Protein AF-A0A6I2SFX7-F1 (afdb_monomer)

Foldseek 3Di:
DDDDDDDDDDDDDDDDDDDDDDDDDDDDPVVVVVVVVVVVVVVVVVVVVVVVVVVVVVVVVVVVVVVVVVVVVCCVCFQVDCWWKFKAFLVQQTQFIHPNNCVLQPHDGVVRHRDHPLQQFDPVCSVVVVVQSVCQLVVQDWGKDWGWTAHPVRDTWIWIWIWHADPVSGIIMIITDTCVVVDDPPPPPPPPDDDPFDKDWDKDWDADPPPRHTPDIDTDIDTDDDDDPVVVVVVVVVVVVVCVVVVVDD

Radius of gyration: 44.5 Å; Cα contacts (8 Å, |Δi|>4): 283; chains: 1; bounding box: 108×69×125 Å

Mean predicted aligned error: 18.51 Å

Structure (mmCIF, N/CA/C/O backbone):
data_AF-A0A6I2SFX7-F1
#
_entry.id   AF-A0A6I2SFX7-F1
#
loop_
_atom_site.group_PDB
_atom_site.id
_atom_site.type_symbol
_atom_site.label_atom_id
_atom_site.label_alt_id
_atom_site.label_comp_id
_atom_site.label_asym_id
_atom_site.label_entity_id
_atom_site.label_seq_id
_atom_site.pdbx_PDB_ins_code
_atom_site.Cartn_x
_atom_site.Cartn_y
_atom_site.Cartn_z
_atom_site.occupancy
_atom_site.B_iso_or_equiv
_atom_site.auth_seq_id
_atom_site.auth_comp_id
_atom_site.auth_asym_id
_atom_site.auth_atom_id
_atom_site.pdbx_PDB_model_num
ATOM 1 N N . MET A 1 1 ? 30.404 49.987 -35.998 1.00 38.69 1 MET A N 1
ATOM 2 C CA . MET A 1 1 ? 30.892 49.034 -34.980 1.00 38.69 1 MET A CA 1
ATOM 3 C C . MET A 1 1 ? 30.299 47.681 -35.352 1.00 38.69 1 MET A C 1
ATOM 5 O O . MET A 1 1 ? 29.108 47.487 -35.176 1.00 38.69 1 MET A O 1
ATOM 9 N N . GLU A 1 2 ? 30.922 47.036 -36.341 1.00 32.84 2 GLU A N 1
ATOM 10 C CA . GLU A 1 2 ? 31.822 45.866 -36.180 1.00 32.84 2 GLU A CA 1
ATOM 11 C C . GLU A 1 2 ? 31.015 44.594 -35.860 1.00 32.84 2 GLU A C 1
ATOM 13 O O . GLU A 1 2 ? 30.532 44.433 -34.751 1.00 32.84 2 GLU A O 1
ATOM 18 N N . THR A 1 3 ? 30.561 43.800 -36.839 1.00 33.81 3 THR A N 1
ATOM 19 C CA . THR A 1 3 ? 31.255 42.811 -37.705 1.00 33.81 3 THR A CA 1
ATOM 20 C C . THR A 1 3 ? 32.006 41.702 -36.969 1.00 33.81 3 THR A C 1
ATOM 22 O O . THR A 1 3 ? 33.030 41.950 -36.347 1.00 33.81 3 THR A O 1
ATOM 25 N N . GLY A 1 4 ? 31.570 40.457 -37.189 1.00 31.75 4 GLY A N 1
ATOM 26 C CA . GLY A 1 4 ? 32.280 39.243 -36.781 1.00 31.75 4 GLY A CA 1
ATOM 27 C C . GLY A 1 4 ? 31.838 38.005 -37.569 1.00 31.75 4 GLY A C 1
ATOM 28 O O . GLY A 1 4 ? 31.366 37.037 -36.987 1.00 31.75 4 GLY A O 1
ATOM 29 N N . LYS A 1 5 ? 31.954 38.046 -38.906 1.00 37.41 5 LYS A N 1
ATOM 30 C CA . LYS A 1 5 ? 31.905 36.861 -39.787 1.00 37.41 5 LYS A CA 1
ATOM 31 C C . LYS A 1 5 ? 33.199 36.064 -39.592 1.00 37.41 5 LYS A C 1
ATOM 33 O O . LYS A 1 5 ? 34.276 36.596 -39.862 1.00 37.41 5 LYS A O 1
ATOM 38 N N . VAL A 1 6 ? 33.105 34.802 -39.175 1.00 34.72 6 VAL A N 1
ATOM 39 C CA . VAL A 1 6 ? 34.267 33.904 -39.112 1.00 34.72 6 VAL A CA 1
ATOM 40 C C . VAL A 1 6 ? 34.482 33.246 -40.475 1.00 34.72 6 VAL A C 1
ATOM 42 O O . VAL A 1 6 ? 33.563 32.714 -41.094 1.00 34.72 6 VAL A O 1
ATOM 45 N N . LYS A 1 7 ? 35.718 33.404 -40.947 1.00 36.50 7 LYS A N 1
ATOM 46 C CA . LYS A 1 7 ? 36.242 33.132 -42.283 1.00 36.50 7 LYS A CA 1
ATOM 47 C C . LYS A 1 7 ? 36.407 31.639 -42.568 1.00 36.50 7 LYS A C 1
ATOM 49 O O . LYS A 1 7 ? 36.914 30.887 -41.745 1.00 36.50 7 LYS A O 1
ATOM 54 N N . SER A 1 8 ? 36.097 31.287 -43.811 1.00 33.75 8 SER A N 1
ATOM 55 C CA . SER A 1 8 ? 36.662 30.169 -44.563 1.00 33.75 8 SER A CA 1
ATOM 56 C C . SER A 1 8 ? 38.194 30.159 -44.488 1.00 33.75 8 SER A C 1
ATOM 58 O O . SER A 1 8 ? 38.821 31.165 -44.829 1.00 33.75 8 SER A O 1
ATOM 60 N N . LEU A 1 9 ? 38.800 29.029 -44.119 1.00 32.53 9 LEU A N 1
ATOM 61 C CA . LEU A 1 9 ? 40.218 28.776 -44.376 1.00 32.53 9 LEU A CA 1
ATOM 62 C C . LEU A 1 9 ? 40.359 27.740 -45.491 1.00 32.53 9 LEU A C 1
ATOM 64 O O . LEU A 1 9 ? 40.298 26.534 -45.274 1.00 32.53 9 LEU A O 1
ATOM 68 N N . SER A 1 10 ? 40.568 28.263 -46.695 1.00 32.56 10 SER A N 1
ATOM 69 C CA . SER A 1 10 ? 41.285 27.598 -47.773 1.00 32.56 10 SER A CA 1
ATOM 70 C C . SER A 1 10 ? 42.768 27.549 -47.406 1.00 32.56 10 SER A C 1
ATOM 72 O O . SER A 1 10 ? 43.408 28.596 -47.291 1.00 32.56 10 SER A O 1
ATOM 74 N N . VAL A 1 11 ? 43.331 26.358 -47.245 1.00 34.75 11 VAL A N 1
ATOM 75 C CA . VAL A 1 11 ? 44.785 26.185 -47.187 1.00 34.75 11 VAL A CA 1
ATOM 76 C C . VAL A 1 11 ? 45.129 25.013 -48.077 1.00 34.75 11 VAL A C 1
ATOM 78 O O . VAL A 1 11 ? 45.109 23.890 -47.609 1.00 34.75 11 VAL A O 1
ATOM 81 N N . PHE A 1 12 ? 45.410 25.275 -49.348 1.00 31.12 12 PHE A N 1
ATOM 82 C CA . PHE A 1 12 ? 46.332 24.466 -50.140 1.00 31.12 12 PHE A CA 1
ATOM 83 C C . PHE A 1 12 ? 46.779 25.298 -51.336 1.00 31.12 12 PHE A C 1
ATOM 85 O O . PHE A 1 12 ? 46.112 25.333 -52.361 1.00 31.12 12 PHE A O 1
ATOM 92 N N . ASP A 1 13 ? 47.905 25.989 -51.172 1.00 33.44 13 ASP A N 1
ATOM 93 C CA . ASP A 1 13 ? 48.775 26.292 -52.301 1.00 33.44 13 ASP A CA 1
ATOM 94 C C . ASP A 1 13 ? 50.195 26.585 -51.807 1.00 33.44 13 ASP A C 1
ATOM 96 O O . ASP A 1 13 ? 50.445 27.609 -51.169 1.00 33.44 13 ASP A O 1
ATOM 100 N N . LYS A 1 14 ? 51.126 25.664 -52.080 1.00 36.56 14 LYS A N 1
ATOM 101 C CA . LYS A 1 14 ? 52.418 25.998 -52.697 1.00 36.56 14 LYS A CA 1
ATOM 102 C C . LYS A 1 14 ? 53.274 24.762 -52.974 1.00 36.56 14 LYS A C 1
ATOM 104 O O . LYS A 1 14 ? 53.707 24.066 -52.066 1.00 36.56 14 LYS A O 1
ATOM 109 N N . HIS A 1 15 ? 53.593 24.646 -54.261 1.00 35.38 15 HIS A N 1
ATOM 110 C CA . HIS A 1 15 ? 54.850 24.192 -54.855 1.00 35.38 15 HIS A CA 1
ATOM 111 C C . HIS A 1 15 ? 55.436 22.842 -54.438 1.00 35.38 15 HIS A C 1
ATOM 113 O O . HIS A 1 15 ? 56.114 22.740 -53.425 1.00 35.38 15 HIS A O 1
ATOM 119 N N . GLN A 1 16 ? 55.461 21.927 -55.409 1.00 36.91 16 GLN A N 1
ATOM 120 C CA . GLN A 1 16 ? 56.734 21.428 -55.935 1.00 36.91 16 GLN A CA 1
ATOM 121 C C . GLN A 1 16 ? 56.622 21.218 -57.451 1.00 36.91 16 GLN A C 1
ATOM 123 O O . GLN A 1 16 ? 55.822 20.426 -57.935 1.00 36.91 16 GLN A O 1
ATOM 128 N N . SER A 1 17 ? 57.427 21.971 -58.199 1.00 36.78 17 SER A N 1
ATOM 129 C CA . SER A 1 17 ? 57.751 21.694 -59.597 1.00 36.78 17 SER A CA 1
ATOM 130 C C . SER A 1 17 ? 59.087 20.966 -59.606 1.00 36.78 17 SER A C 1
ATOM 132 O O . SER A 1 17 ? 60.039 21.513 -59.043 1.00 36.78 17 SER A O 1
ATOM 134 N N . ARG A 1 18 ? 59.168 19.781 -60.234 1.00 36.38 18 ARG A N 1
ATOM 135 C CA . ARG A 1 18 ? 60.306 19.409 -61.092 1.00 36.38 18 ARG A CA 1
ATOM 136 C C . ARG A 1 18 ? 60.186 18.028 -61.759 1.00 36.38 18 ARG A C 1
AT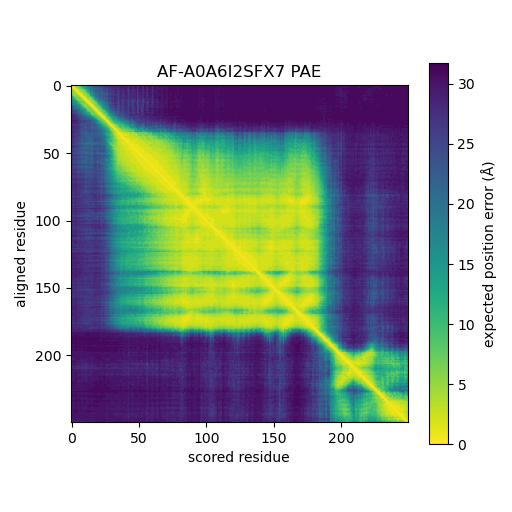OM 138 O O . ARG A 1 18 ? 60.000 17.023 -61.089 1.00 36.38 18 ARG A O 1
ATOM 145 N N . VAL A 1 19 ? 60.509 18.064 -63.057 1.00 31.77 19 VAL A N 1
ATOM 146 C CA . VAL A 1 19 ? 61.088 17.018 -63.921 1.00 31.77 19 VAL A CA 1
ATOM 147 C C . VAL A 1 19 ? 60.121 15.973 -64.493 1.00 31.77 19 VAL A C 1
ATOM 149 O O . VAL A 1 19 ? 59.826 14.949 -63.888 1.00 31.77 19 VAL A O 1
ATOM 152 N N . GLU A 1 20 ? 59.727 16.214 -65.746 1.00 41.88 20 GLU A N 1
ATOM 153 C CA . GLU A 1 20 ? 59.353 15.169 -66.700 1.00 41.88 20 GLU A CA 1
ATOM 154 C C . GLU A 1 20 ? 60.619 14.471 -67.228 1.00 41.88 20 GLU A C 1
ATOM 156 O O . GLU A 1 20 ? 61.538 15.127 -67.721 1.00 41.88 20 GLU A O 1
ATOM 161 N N . VAL A 1 21 ? 60.640 13.137 -67.168 1.00 38.62 21 VAL A N 1
ATOM 162 C CA . VAL A 1 21 ? 61.450 12.259 -68.031 1.00 38.62 21 VAL A CA 1
ATOM 163 C C . VAL A 1 21 ? 60.538 11.096 -68.461 1.00 38.62 21 VAL A C 1
ATOM 165 O O . VAL A 1 21 ? 59.790 10.587 -67.622 1.00 38.62 21 VAL A O 1
ATOM 168 N N . PRO A 1 22 ? 60.525 10.696 -69.748 1.00 52.62 22 PRO A N 1
ATOM 169 C CA . PRO A 1 22 ? 59.505 9.804 -70.291 1.00 52.62 22 PRO A CA 1
ATOM 170 C C . PRO A 1 22 ? 59.860 8.313 -70.143 1.00 52.62 22 PRO A C 1
ATOM 172 O O . PRO A 1 22 ? 61.000 7.956 -69.864 1.00 52.62 22 PRO A O 1
ATOM 175 N N . LEU A 1 23 ? 58.863 7.471 -70.461 1.00 39.06 23 LEU A N 1
ATOM 176 C CA . LEU A 1 23 ? 58.892 6.009 -70.660 1.00 39.06 23 LEU A CA 1
ATOM 177 C C . LEU A 1 23 ? 58.842 5.121 -69.397 1.00 39.06 23 LEU A C 1
ATOM 179 O O . LEU A 1 23 ? 59.856 4.797 -68.797 1.00 39.06 23 LEU A O 1
ATOM 183 N N . GLN A 1 24 ? 57.659 4.566 -69.104 1.00 38.28 24 GLN A N 1
ATOM 184 C CA . GLN A 1 24 ? 57.273 3.207 -69.533 1.00 38.28 24 GLN A CA 1
ATOM 185 C C . GLN A 1 24 ? 55.844 2.891 -69.053 1.00 38.28 24 GLN A C 1
ATOM 187 O O . GLN A 1 24 ? 55.558 2.738 -67.868 1.00 38.28 24 GLN A O 1
ATOM 192 N N . ALA A 1 25 ? 54.923 2.796 -70.010 1.00 49.22 25 ALA A N 1
ATOM 193 C CA . ALA A 1 25 ? 53.559 2.347 -69.792 1.00 49.22 25 ALA A CA 1
ATOM 194 C C . ALA A 1 25 ? 53.527 0.819 -69.624 1.00 49.22 25 ALA A C 1
ATOM 196 O O . ALA A 1 25 ? 53.826 0.124 -70.594 1.00 49.22 25 ALA A O 1
ATOM 197 N N . LYS A 1 26 ? 53.132 0.313 -68.438 1.00 46.47 26 LYS A N 1
ATOM 198 C CA . LYS A 1 26 ? 52.166 -0.812 -68.312 1.00 46.47 26 LYS A CA 1
ATOM 199 C C . LYS A 1 26 ? 51.749 -1.284 -66.905 1.00 46.47 26 LYS A C 1
ATOM 201 O O . LYS A 1 26 ? 50.885 -2.151 -66.854 1.00 46.47 26 LYS A O 1
ATOM 206 N N . THR A 1 27 ? 52.214 -0.718 -65.785 1.00 46.25 27 THR A N 1
ATOM 207 C CA . THR A 1 27 ? 51.884 -1.312 -64.455 1.00 46.25 27 THR A CA 1
ATOM 208 C C . THR A 1 27 ? 51.119 -0.405 -63.476 1.00 46.25 27 THR A C 1
ATOM 210 O O . THR A 1 27 ? 50.650 -0.874 -62.444 1.00 46.25 27 THR A O 1
ATOM 213 N N . THR A 1 28 ? 50.893 0.873 -63.789 1.00 45.16 28 THR A N 1
ATOM 214 C CA . THR A 1 28 ? 50.361 1.848 -62.807 1.00 45.16 28 THR A CA 1
ATOM 215 C C . THR A 1 28 ? 48.827 1.896 -62.708 1.00 45.16 28 THR A C 1
ATOM 217 O O . THR A 1 28 ? 48.289 2.353 -61.704 1.00 45.16 28 THR A O 1
ATOM 220 N N . HIS A 1 29 ? 48.093 1.397 -63.709 1.00 47.69 29 HIS A N 1
ATOM 221 C CA . HIS A 1 29 ? 46.627 1.537 -63.760 1.00 47.69 29 HIS A CA 1
ATOM 222 C C . HIS A 1 29 ? 45.853 0.538 -62.881 1.00 47.69 29 HIS A C 1
ATOM 224 O O . HIS A 1 29 ? 44.731 0.830 -62.484 1.00 47.69 29 HIS A O 1
ATOM 230 N N . VAL A 1 30 ? 46.447 -0.620 -62.568 1.00 48.38 30 VAL A N 1
ATOM 231 C CA . VAL A 1 30 ? 45.808 -1.690 -61.771 1.00 48.38 30 VAL A CA 1
ATOM 232 C C . VAL A 1 30 ? 45.979 -1.453 -60.265 1.00 48.38 30 VAL A C 1
ATOM 234 O O . VAL A 1 30 ? 45.130 -1.844 -59.470 1.00 48.38 30 VAL A O 1
ATOM 237 N N . HIS A 1 31 ? 47.063 -0.786 -59.855 1.00 48.91 31 HIS A N 1
ATOM 238 C CA . HIS A 1 31 ? 47.326 -0.496 -58.444 1.00 48.91 31 HIS A CA 1
ATOM 239 C C . HIS A 1 31 ? 46.483 0.684 -57.932 1.00 48.91 31 HIS A C 1
ATOM 241 O O . HIS A 1 31 ? 45.992 0.639 -56.810 1.00 48.91 31 HIS A O 1
ATOM 247 N N . SER A 1 32 ? 46.249 1.707 -58.765 1.00 57.91 32 SER A N 1
ATOM 248 C CA . SER A 1 32 ? 45.413 2.866 -58.417 1.00 57.91 32 SER A CA 1
ATOM 249 C C . SER A 1 32 ? 43.911 2.558 -58.422 1.00 57.91 32 SER A C 1
ATOM 251 O O . SER A 1 32 ? 43.170 3.134 -57.625 1.00 57.91 32 SER A O 1
ATOM 253 N N . SER A 1 33 ? 43.453 1.627 -59.269 1.00 59.66 33 SER A N 1
ATOM 254 C CA . SER A 1 33 ? 42.063 1.157 -59.262 1.00 59.66 33 SER A CA 1
ATOM 255 C C . SER A 1 33 ? 41.754 0.328 -58.014 1.00 59.66 33 SER A C 1
ATOM 257 O O . SER A 1 33 ? 40.735 0.570 -57.374 1.00 59.66 33 SER A O 1
ATOM 259 N N . ARG A 1 34 ? 42.671 -0.561 -57.599 1.00 62.53 34 ARG A N 1
ATOM 260 C CA . ARG A 1 34 ? 42.527 -1.376 -56.379 1.00 62.53 34 ARG A CA 1
ATOM 261 C C . ARG A 1 34 ? 42.451 -0.532 -55.107 1.00 62.53 34 ARG A C 1
ATOM 263 O O . ARG A 1 34 ? 41.549 -0.727 -54.304 1.00 62.53 34 ARG A O 1
ATOM 270 N N . THR A 1 35 ? 43.330 0.459 -54.955 1.00 71.75 35 THR A N 1
ATOM 271 C CA . THR A 1 35 ? 43.312 1.363 -53.789 1.00 71.75 35 THR A CA 1
ATOM 272 C C . THR A 1 35 ? 42.050 2.235 -53.750 1.00 71.75 35 THR A C 1
ATOM 274 O O . THR A 1 35 ? 41.541 2.552 -52.676 1.00 71.75 35 THR A O 1
ATOM 277 N N . ARG A 1 36 ? 41.493 2.597 -54.914 1.00 77.75 36 ARG A N 1
ATOM 278 C CA . ARG A 1 36 ? 40.221 3.329 -55.007 1.00 77.75 36 ARG A CA 1
ATOM 279 C C . ARG A 1 36 ? 39.019 2.452 -54.642 1.00 77.75 36 ARG A C 1
ATOM 281 O O . ARG A 1 36 ? 38.125 2.927 -53.949 1.00 77.75 36 ARG A O 1
ATOM 288 N N . GLU A 1 37 ? 39.002 1.195 -55.077 1.00 80.31 37 GLU A N 1
ATOM 289 C CA . GLU A 1 37 ? 37.974 0.212 -54.706 1.00 80.31 37 GLU A CA 1
ATOM 290 C C . GLU A 1 37 ? 37.998 -0.102 -53.202 1.00 80.31 37 GLU A C 1
ATOM 292 O O . GLU A 1 37 ? 36.947 -0.157 -52.567 1.00 80.31 37 GLU A O 1
ATOM 297 N N . GLU A 1 38 ? 39.187 -0.230 -52.608 1.00 79.75 38 GLU A N 1
ATOM 298 C CA . GLU A 1 38 ? 39.364 -0.416 -51.163 1.00 79.75 38 GLU A CA 1
ATOM 299 C C . GLU A 1 38 ? 38.876 0.799 -50.358 1.00 79.75 38 GLU A C 1
ATOM 301 O O . GLU A 1 38 ? 38.172 0.630 -49.361 1.00 79.75 38 GLU A O 1
ATOM 306 N N . GLY A 1 39 ? 39.172 2.021 -50.819 1.00 85.12 39 GLY A N 1
ATOM 307 C CA . GLY A 1 39 ? 38.669 3.254 -50.206 1.00 85.12 39 GLY A CA 1
ATOM 308 C C . GLY A 1 39 ? 37.144 3.376 -50.272 1.00 85.12 39 GLY A C 1
ATOM 309 O O . GLY A 1 39 ? 36.511 3.684 -49.265 1.00 85.12 39 GLY A O 1
ATOM 310 N N . LEU A 1 40 ? 36.537 3.066 -51.424 1.00 86.62 40 LEU A N 1
ATOM 311 C CA . LEU A 1 40 ? 35.077 3.042 -51.581 1.00 86.62 40 LEU A CA 1
ATOM 312 C C . LEU A 1 40 ? 34.420 1.991 -50.678 1.00 86.62 40 LEU A C 1
ATOM 3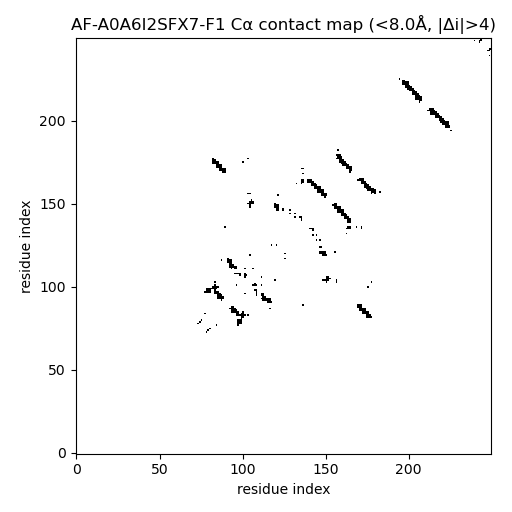14 O O . LEU A 1 40 ? 33.386 2.262 -50.072 1.00 86.62 40 LEU A O 1
ATOM 318 N N . ARG A 1 41 ? 35.037 0.811 -50.533 1.00 88.62 41 ARG A N 1
ATOM 319 C CA . ARG A 1 41 ? 34.535 -0.240 -49.639 1.00 88.62 41 ARG A CA 1
ATOM 320 C C . ARG A 1 41 ? 34.541 0.202 -48.178 1.00 88.62 41 ARG A C 1
ATOM 322 O O . ARG A 1 41 ? 33.578 -0.073 -47.471 1.00 88.62 41 ARG A O 1
ATOM 329 N N . LEU A 1 42 ? 35.596 0.887 -47.737 1.00 89.50 42 LEU A N 1
ATOM 330 C CA . LEU A 1 42 ? 35.703 1.391 -46.367 1.00 89.50 42 LEU A CA 1
ATOM 331 C C . LEU A 1 42 ? 34.672 2.492 -46.079 1.00 89.50 42 LEU A C 1
ATOM 333 O O . LEU A 1 42 ? 34.086 2.502 -45.000 1.00 89.50 42 LEU A O 1
ATOM 337 N N . VAL A 1 43 ? 34.416 3.378 -47.049 1.00 91.56 43 VAL A N 1
ATOM 338 C CA . VAL A 1 43 ? 33.352 4.392 -46.955 1.00 91.56 43 VAL A CA 1
ATOM 339 C C . VAL A 1 43 ? 31.986 3.722 -46.827 1.00 91.56 43 VAL A C 1
ATOM 341 O O . VAL A 1 43 ? 31.260 4.025 -45.887 1.00 91.56 43 VAL A O 1
ATOM 344 N N . HIS A 1 44 ? 31.672 2.749 -47.687 1.00 90.56 44 HIS A N 1
ATOM 345 C CA . HIS A 1 44 ? 30.406 2.017 -47.598 1.00 90.56 44 HIS A CA 1
ATOM 346 C C . HIS A 1 44 ? 30.267 1.237 -46.281 1.00 90.56 44 HIS A C 1
ATOM 348 O O . HIS A 1 44 ? 29.183 1.189 -45.705 1.00 90.56 44 HIS A O 1
ATOM 354 N N . GLU A 1 45 ? 31.344 0.626 -45.777 1.00 92.62 45 GLU A N 1
ATOM 355 C CA . GLU A 1 45 ? 31.327 -0.069 -44.484 1.00 92.62 45 GLU A CA 1
ATOM 356 C C . GLU A 1 45 ? 31.083 0.907 -43.326 1.00 92.62 45 GLU A C 1
ATOM 358 O O . GLU A 1 45 ? 30.319 0.607 -42.407 1.00 92.62 45 GLU A O 1
ATOM 363 N N . PHE A 1 46 ? 31.698 2.088 -43.374 1.00 94.81 46 PHE A N 1
ATOM 364 C CA . PHE A 1 46 ? 31.479 3.137 -42.387 1.00 94.81 46 PHE A CA 1
ATOM 365 C C . PHE A 1 46 ? 30.039 3.670 -42.425 1.00 94.81 46 PHE A C 1
ATOM 367 O O . PHE A 1 46 ? 29.400 3.757 -41.379 1.00 94.81 46 PHE A O 1
ATOM 374 N N . GLU A 1 47 ? 29.498 3.955 -43.612 1.00 95.12 47 GLU A N 1
ATOM 375 C CA . GLU A 1 47 ? 28.107 4.393 -43.799 1.00 95.12 47 GLU A CA 1
ATOM 376 C C . GLU A 1 47 ? 27.112 3.341 -43.296 1.00 95.12 47 GLU A C 1
ATOM 378 O O . GLU A 1 47 ? 26.170 3.668 -42.572 1.00 95.12 47 GLU A O 1
ATOM 383 N N . ALA A 1 48 ? 27.350 2.063 -43.605 1.00 93.56 48 ALA A N 1
ATOM 384 C CA . ALA A 1 48 ? 26.525 0.965 -43.113 1.00 93.56 48 ALA A CA 1
ATOM 385 C C . ALA A 1 48 ? 26.529 0.897 -41.577 1.00 93.56 48 ALA A C 1
ATOM 387 O O . ALA A 1 48 ? 25.466 0.779 -40.964 1.00 93.56 48 ALA A O 1
ATOM 388 N N . ARG A 1 49 ? 27.704 1.041 -40.945 1.00 94.25 49 ARG A N 1
ATOM 389 C CA . ARG A 1 49 ? 27.825 1.107 -39.479 1.00 94.25 49 ARG A CA 1
ATOM 390 C C . ARG A 1 49 ? 27.122 2.332 -38.898 1.00 94.25 49 ARG A C 1
ATOM 392 O O . ARG A 1 49 ? 26.514 2.230 -37.835 1.00 94.25 49 ARG A O 1
ATOM 399 N N . GLN A 1 50 ? 27.182 3.479 -39.571 1.00 95.31 50 GLN A N 1
ATOM 400 C CA . GLN A 1 50 ? 26.507 4.692 -39.117 1.00 95.31 50 GLN A CA 1
ATOM 401 C C . GLN A 1 50 ? 24.982 4.514 -39.121 1.00 95.31 50 GLN A C 1
ATOM 403 O O . GLN A 1 50 ? 24.335 4.774 -38.107 1.00 95.31 50 GLN A O 1
ATOM 408 N N . ILE A 1 51 ? 24.418 3.987 -40.211 1.00 96.25 51 ILE A N 1
ATOM 409 C CA . ILE A 1 51 ? 22.982 3.685 -40.315 1.00 96.25 51 ILE A CA 1
ATOM 410 C C . ILE A 1 51 ? 22.557 2.670 -39.246 1.00 96.25 51 ILE A C 1
ATOM 412 O O . ILE A 1 51 ? 21.490 2.800 -38.635 1.00 96.25 51 ILE A O 1
ATOM 416 N N . GLU A 1 52 ? 23.386 1.654 -38.995 1.00 97.06 52 GLU A N 1
ATOM 417 C CA . GLU A 1 52 ? 23.125 0.671 -37.947 1.00 97.06 52 GLU A CA 1
ATOM 418 C C . GLU A 1 52 ? 23.054 1.332 -36.563 1.00 97.06 52 GLU A C 1
ATOM 420 O O . GLU A 1 52 ? 22.088 1.106 -35.829 1.00 97.06 52 GLU A O 1
ATOM 425 N N . LEU A 1 53 ? 24.024 2.185 -36.221 1.00 98.00 53 LEU A N 1
ATOM 426 C CA . LEU A 1 53 ? 24.054 2.911 -34.949 1.00 98.00 53 LEU A CA 1
ATOM 427 C C . LEU A 1 53 ? 22.846 3.839 -34.789 1.00 98.00 53 LEU A C 1
ATOM 429 O O . LEU A 1 53 ? 22.199 3.823 -33.743 1.00 98.00 53 LEU A O 1
ATOM 433 N N . GLU A 1 54 ? 22.489 4.598 -35.824 1.00 97.56 54 GLU A N 1
ATOM 434 C CA . GLU A 1 54 ? 21.298 5.458 -35.820 1.00 97.56 54 GLU A CA 1
ATOM 435 C C . GLU A 1 54 ? 20.020 4.638 -35.586 1.00 97.56 54 GLU A C 1
ATOM 437 O O . GLU A 1 54 ? 19.153 5.012 -34.791 1.00 97.56 54 GLU A O 1
ATOM 442 N N . THR A 1 55 ? 19.936 3.457 -36.201 1.00 96.88 55 THR A N 1
ATOM 443 C CA . THR A 1 55 ? 18.824 2.523 -36.002 1.00 96.88 55 THR A CA 1
ATOM 444 C C . THR A 1 55 ? 18.792 1.967 -34.575 1.00 96.88 55 THR A C 1
ATOM 446 O O . THR A 1 55 ? 17.713 1.840 -33.988 1.00 96.88 55 THR A O 1
ATOM 449 N N . GLN A 1 56 ? 19.947 1.630 -33.991 1.00 97.75 56 GLN A N 1
ATOM 450 C CA . GLN A 1 56 ? 20.048 1.173 -32.600 1.00 97.75 56 GLN A CA 1
ATOM 451 C C . GLN A 1 56 ? 19.628 2.276 -31.619 1.00 97.75 56 GLN A C 1
ATOM 453 O O . GLN A 1 56 ? 18.824 2.013 -30.722 1.00 97.75 56 GLN A O 1
ATOM 458 N N . ILE A 1 57 ? 20.088 3.513 -31.828 1.00 98.12 57 ILE A N 1
ATOM 459 C CA . ILE A 1 57 ? 19.690 4.683 -31.035 1.00 98.12 57 ILE A CA 1
ATOM 460 C C . ILE A 1 57 ? 18.176 4.880 -31.112 1.00 98.12 57 ILE A C 1
ATOM 462 O O . ILE A 1 57 ? 17.517 4.973 -30.078 1.00 98.12 57 ILE A O 1
ATOM 466 N N . LEU A 1 58 ? 17.595 4.859 -32.315 1.00 97.69 58 LEU A N 1
ATOM 467 C CA . LEU A 1 58 ? 16.152 5.023 -32.489 1.00 97.69 58 LEU A CA 1
ATOM 468 C C . LEU A 1 58 ? 15.354 3.928 -31.762 1.00 97.69 58 LEU A C 1
ATOM 470 O O . LEU A 1 58 ? 14.329 4.218 -31.141 1.00 97.69 58 LEU A O 1
ATOM 474 N N . LYS A 1 59 ? 15.814 2.670 -31.811 1.00 97.69 59 LYS A N 1
ATOM 475 C CA . LYS A 1 59 ? 15.199 1.555 -31.070 1.00 97.69 59 LYS A CA 1
ATOM 476 C C . LYS A 1 59 ? 15.271 1.774 -29.558 1.00 97.69 59 LYS A C 1
ATOM 478 O O . LYS A 1 59 ? 14.266 1.572 -28.879 1.00 97.69 59 LYS A O 1
ATOM 483 N N . LEU A 1 60 ? 16.418 2.216 -29.040 1.00 98.19 60 LEU A N 1
ATOM 484 C CA . LEU A 1 60 ? 16.601 2.516 -27.617 1.00 98.19 60 LEU A CA 1
ATOM 485 C C . LEU A 1 60 ? 15.711 3.673 -27.159 1.00 98.19 60 LEU A C 1
ATOM 487 O O . LEU A 1 60 ? 15.062 3.556 -26.122 1.00 98.19 60 LEU A O 1
ATOM 491 N N . CYS A 1 61 ? 15.617 4.751 -27.940 1.00 97.62 61 CYS A N 1
ATOM 492 C CA . CYS A 1 61 ? 14.723 5.872 -27.652 1.00 97.62 61 CYS A CA 1
ATOM 493 C C . CYS A 1 61 ? 13.263 5.413 -27.571 1.00 97.62 61 CYS A C 1
ATOM 495 O O . CYS A 1 61 ? 12.594 5.685 -26.578 1.00 97.62 61 CYS A O 1
ATOM 497 N N . LYS A 1 62 ? 12.791 4.633 -28.552 1.00 97.00 62 LYS A N 1
ATOM 498 C CA . LYS A 1 62 ? 11.423 4.088 -28.544 1.00 97.00 62 LYS A CA 1
ATOM 499 C C . LYS A 1 62 ? 11.164 3.167 -27.350 1.00 97.00 62 LYS A C 1
ATOM 501 O O . LYS A 1 62 ? 10.103 3.245 -26.735 1.00 97.00 62 LYS A O 1
ATOM 506 N N . ALA A 1 63 ? 12.124 2.308 -27.005 1.00 96.06 63 ALA A N 1
ATOM 507 C CA . ALA A 1 63 ? 12.012 1.436 -25.838 1.00 96.06 63 ALA A CA 1
ATOM 508 C C . ALA A 1 63 ? 11.939 2.250 -24.536 1.00 96.06 63 ALA A C 1
ATOM 510 O O . ALA A 1 63 ? 11.065 2.004 -23.705 1.00 96.06 63 ALA A O 1
ATOM 511 N N . LYS A 1 64 ? 12.803 3.263 -24.392 1.00 97.06 64 LYS A N 1
ATOM 512 C CA . LYS A 1 64 ? 12.811 4.181 -23.249 1.00 97.06 64 LYS A CA 1
ATOM 513 C C . LYS A 1 64 ? 11.482 4.922 -23.115 1.00 97.06 64 LYS A C 1
ATOM 515 O O . LYS A 1 64 ? 10.907 4.918 -22.033 1.00 97.06 64 LYS A O 1
ATOM 520 N N . GLU A 1 65 ? 10.955 5.483 -24.200 1.00 97.25 65 GLU A N 1
ATOM 521 C CA . GLU A 1 65 ? 9.649 6.153 -24.195 1.00 97.25 65 GLU A CA 1
ATOM 522 C C . GLU A 1 65 ? 8.515 5.220 -23.747 1.00 97.25 65 GLU A C 1
ATOM 524 O O . GLU A 1 65 ? 7.627 5.636 -23.003 1.00 97.25 65 GLU A O 1
ATOM 529 N N . GLY A 1 66 ? 8.531 3.954 -24.176 1.00 94.94 66 GLY A N 1
ATOM 530 C CA . GLY A 1 66 ? 7.548 2.957 -23.746 1.00 94.94 66 GLY A CA 1
ATOM 531 C C . GLY A 1 66 ? 7.615 2.671 -22.242 1.00 94.94 66 GLY A C 1
ATOM 532 O O . GLY A 1 66 ? 6.582 2.634 -21.565 1.00 94.94 66 GLY A O 1
ATOM 533 N N . VAL A 1 67 ? 8.830 2.530 -21.706 1.00 96.62 67 VAL A N 1
ATOM 534 C CA . VAL A 1 67 ? 9.060 2.347 -20.266 1.00 96.62 67 VAL A CA 1
ATOM 535 C C . VAL A 1 67 ? 8.616 3.580 -19.485 1.00 96.62 67 VAL A C 1
ATOM 537 O O . VAL A 1 67 ? 7.888 3.444 -18.509 1.00 96.62 67 VAL A O 1
ATOM 540 N N . GLU A 1 68 ? 8.982 4.781 -19.929 1.00 96.25 68 GLU A N 1
ATOM 541 C CA . GLU A 1 68 ? 8.602 6.030 -19.263 1.00 96.25 68 GLU A CA 1
ATOM 542 C C . GLU A 1 68 ? 7.086 6.240 -19.245 1.00 96.25 68 GLU A C 1
ATOM 544 O O . GLU A 1 68 ? 6.540 6.633 -18.217 1.00 96.25 68 GLU A O 1
ATOM 549 N N . LYS A 1 69 ? 6.385 5.938 -20.345 1.00 95.50 69 LYS A N 1
ATOM 550 C CA . LYS A 1 69 ? 4.914 5.997 -20.398 1.00 95.50 69 LYS A CA 1
ATOM 551 C C . LYS A 1 69 ? 4.275 5.045 -19.392 1.00 95.50 69 LYS A C 1
ATOM 553 O O . LYS A 1 69 ? 3.365 5.439 -18.668 1.00 95.50 69 LYS A O 1
ATOM 558 N N . THR A 1 70 ? 4.776 3.813 -19.327 1.00 93.31 70 THR A N 1
ATOM 559 C CA . THR A 1 70 ? 4.271 2.800 -18.391 1.00 93.31 70 THR A CA 1
ATOM 560 C C . THR A 1 70 ? 4.562 3.191 -16.946 1.00 93.31 70 THR A C 1
ATOM 562 O O . THR A 1 70 ? 3.693 3.057 -16.090 1.00 93.31 70 THR A O 1
ATOM 565 N N . LEU A 1 71 ? 5.756 3.723 -16.676 1.00 94.06 71 LEU A N 1
ATOM 566 C CA . LEU A 1 71 ? 6.143 4.182 -15.348 1.00 94.06 71 LEU A CA 1
ATOM 567 C C . LEU A 1 71 ? 5.276 5.356 -14.889 1.00 94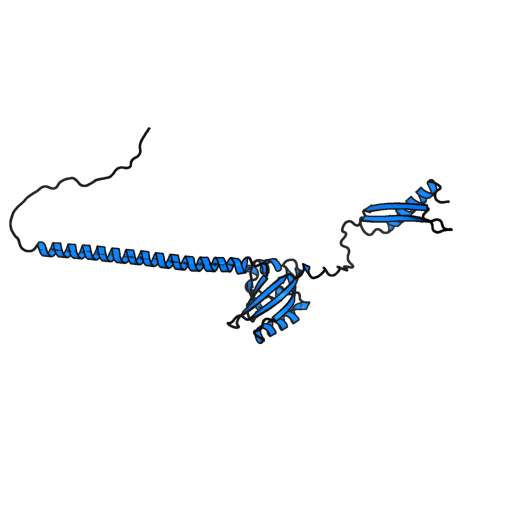.06 71 LEU A C 1
ATOM 569 O O . LEU A 1 71 ? 4.813 5.338 -13.759 1.00 94.06 71 LEU A O 1
ATOM 573 N N . ARG A 1 72 ? 5.002 6.333 -15.763 1.00 93.69 72 ARG A N 1
ATOM 574 C CA . ARG A 1 72 ? 4.095 7.450 -15.450 1.00 93.69 72 ARG A CA 1
ATOM 575 C C . ARG A 1 72 ? 2.706 6.951 -15.074 1.00 93.69 72 ARG A C 1
ATOM 577 O O . ARG A 1 72 ? 2.228 7.274 -13.997 1.00 93.69 72 ARG A O 1
ATOM 584 N N . LEU A 1 73 ? 2.113 6.095 -15.909 1.00 93.12 73 LEU A N 1
ATOM 585 C CA . LEU A 1 73 ? 0.801 5.516 -15.625 1.00 93.12 73 LEU A CA 1
ATOM 586 C C . LEU A 1 73 ? 0.797 4.720 -14.311 1.00 93.12 73 LEU A C 1
ATOM 588 O O . LEU A 1 73 ? -0.151 4.814 -13.538 1.00 93.12 73 LEU A O 1
ATOM 592 N N . TYR A 1 74 ? 1.853 3.947 -14.048 1.00 91.50 74 TYR A N 1
ATOM 593 C CA . TYR A 1 74 ? 1.995 3.223 -12.789 1.00 91.50 74 TYR A CA 1
ATOM 594 C C . TYR A 1 74 ? 2.043 4.180 -11.594 1.00 91.50 74 TYR A C 1
ATOM 596 O O . TYR A 1 74 ? 1.305 3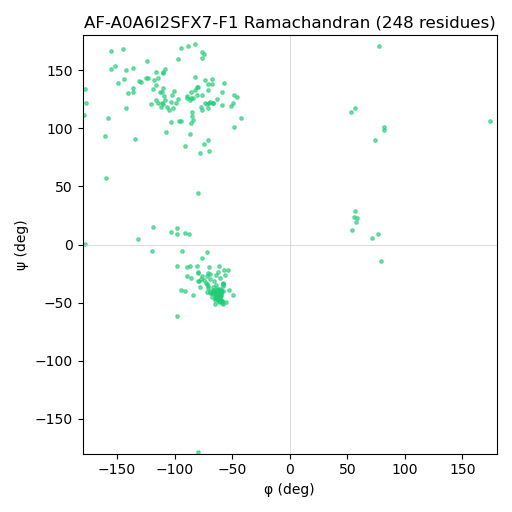.979 -10.636 1.00 91.50 74 TYR A O 1
ATOM 604 N N . THR A 1 75 ? 2.867 5.228 -11.649 1.00 89.94 75 THR A N 1
ATOM 605 C CA . THR A 1 75 ? 2.963 6.231 -10.581 1.00 89.94 75 THR A CA 1
ATOM 606 C C . THR A 1 75 ? 1.617 6.923 -10.353 1.00 89.94 75 THR A C 1
ATOM 608 O O . THR A 1 75 ? 1.180 7.038 -9.210 1.00 89.94 75 THR A O 1
ATOM 611 N N . ASP A 1 76 ? 0.921 7.307 -11.421 1.00 89.94 76 ASP A N 1
ATOM 612 C CA . ASP A 1 76 ? -0.390 7.959 -11.343 1.00 89.94 76 ASP A CA 1
ATOM 613 C C . ASP A 1 76 ? -1.446 7.060 -10.690 1.00 89.94 76 ASP A C 1
ATOM 615 O O . ASP A 1 76 ? -2.169 7.493 -9.794 1.00 89.94 76 ASP A O 1
ATOM 619 N N . LEU A 1 77 ? -1.509 5.786 -11.083 1.00 90.00 77 LEU A N 1
ATOM 620 C CA . LEU A 1 77 ? -2.511 4.853 -10.563 1.00 90.00 77 LEU A CA 1
ATOM 621 C C . LEU A 1 77 ? -2.174 4.291 -9.178 1.00 90.00 77 LEU A C 1
ATOM 623 O O . LEU A 1 77 ? -3.089 3.974 -8.418 1.00 90.00 77 LEU A O 1
ATOM 627 N N . PHE A 1 78 ? -0.891 4.120 -8.857 1.00 91.31 78 PHE A N 1
ATOM 628 C CA . PHE A 1 78 ? -0.441 3.491 -7.616 1.00 91.31 78 PHE A CA 1
ATOM 629 C C . PHE A 1 78 ? -0.072 4.528 -6.554 1.00 91.31 78 PHE A C 1
ATOM 631 O O . PHE A 1 78 ? -0.702 4.564 -5.496 1.00 91.31 78 PHE A O 1
ATOM 638 N N . ASP A 1 79 ? 0.919 5.385 -6.822 1.00 90.25 79 ASP A N 1
ATOM 639 C CA . ASP A 1 79 ? 1.473 6.319 -5.831 1.00 90.25 79 ASP A CA 1
ATOM 640 C C . ASP A 1 79 ? 0.527 7.470 -5.504 1.00 90.25 79 ASP A C 1
ATOM 642 O O . ASP A 1 79 ? 0.499 7.910 -4.356 1.00 90.25 79 ASP A O 1
ATOM 646 N N . PHE A 1 80 ? -0.253 7.935 -6.479 1.00 89.50 80 PHE A N 1
ATOM 647 C CA . PHE A 1 80 ? -1.233 9.009 -6.293 1.00 89.50 80 PHE A CA 1
ATOM 648 C C . PHE A 1 80 ? -2.663 8.498 -6.076 1.00 89.50 80 PHE A C 1
ATOM 650 O O . PHE A 1 80 ? -3.620 9.269 -6.131 1.00 89.50 80 PHE A O 1
ATOM 657 N N . SER A 1 81 ? -2.826 7.203 -5.792 1.00 90.75 81 SER A N 1
ATOM 658 C CA . SER A 1 81 ? -4.137 6.651 -5.459 1.00 90.75 81 SER A CA 1
ATOM 659 C C . SER A 1 81 ? -4.654 7.186 -4.118 1.00 90.75 81 SER A C 1
ATOM 661 O O . SER A 1 81 ? -3.891 7.190 -3.153 1.00 90.75 81 SER A O 1
ATOM 663 N N . PRO A 1 82 ? -5.944 7.546 -3.989 1.00 89.56 82 PRO A N 1
ATOM 664 C CA . PRO A 1 82 ? -6.526 7.985 -2.718 1.00 89.56 82 PRO A CA 1
ATOM 665 C C . PRO A 1 82 ? -6.718 6.849 -1.700 1.00 89.56 82 PRO A C 1
ATOM 667 O O . PRO A 1 82 ? -7.096 7.113 -0.564 1.00 89.56 82 PRO A O 1
ATOM 670 N N . VAL A 1 83 ? -6.469 5.592 -2.083 1.00 92.69 83 VAL A N 1
ATOM 671 C CA . VAL A 1 83 ? -6.520 4.432 -1.182 1.00 92.69 83 VAL A CA 1
ATOM 672 C C . VAL A 1 83 ? -5.119 3.900 -0.896 1.00 92.69 83 VAL A C 1
ATOM 674 O O . VAL A 1 83 ? -4.204 4.011 -1.719 1.00 92.69 83 VAL A O 1
ATOM 677 N N . GLY A 1 84 ? -4.934 3.310 0.283 1.00 95.00 84 GLY A N 1
ATOM 678 C CA . GLY A 1 84 ? -3.668 2.707 0.671 1.00 95.00 84 GLY A CA 1
ATOM 679 C C . GLY A 1 84 ? -3.474 1.351 0.001 1.00 95.00 84 GLY A C 1
ATOM 680 O O . GLY A 1 84 ? -4.224 0.420 0.260 1.00 95.00 84 GLY A O 1
ATOM 681 N N . TYR A 1 85 ? -2.443 1.201 -0.822 1.00 95.62 85 TYR A N 1
ATOM 682 C CA . TYR A 1 85 ? -2.066 -0.086 -1.400 1.00 95.62 85 TYR A CA 1
ATOM 683 C C . TYR A 1 85 ? -0.871 -0.668 -0.667 1.00 95.62 85 TYR A C 1
ATOM 685 O O . TYR A 1 85 ? 0.174 -0.028 -0.565 1.00 95.62 85 TYR A O 1
ATOM 693 N N . PHE A 1 86 ? -0.995 -1.922 -0.243 1.00 95.81 86 PHE A N 1
ATOM 694 C CA . PHE A 1 86 ? 0.115 -2.715 0.266 1.00 95.81 86 PHE A CA 1
ATOM 695 C C . PHE A 1 86 ? 0.244 -3.993 -0.548 1.00 95.81 86 PHE A C 1
ATOM 697 O O . PHE A 1 86 ? -0.727 -4.623 -0.949 1.00 95.81 86 PHE A O 1
ATOM 704 N N . THR A 1 87 ? 1.476 -4.417 -0.776 1.00 95.19 87 THR A N 1
ATOM 705 C CA . THR A 1 87 ? 1.765 -5.765 -1.246 1.00 95.19 87 THR A CA 1
ATOM 706 C C . THR A 1 87 ? 2.518 -6.487 -0.158 1.00 95.19 87 THR A C 1
ATOM 708 O O . THR A 1 87 ? 3.598 -6.041 0.223 1.00 95.19 87 THR A O 1
ATOM 711 N N . ILE A 1 88 ? 1.992 -7.611 0.311 1.00 95.94 88 ILE A N 1
ATOM 712 C CA . ILE A 1 88 ? 2.636 -8.428 1.335 1.00 95.94 88 ILE A CA 1
ATOM 713 C C . ILE A 1 88 ? 3.003 -9.806 0.788 1.00 95.94 88 ILE A C 1
ATOM 715 O O . ILE A 1 88 ? 2.348 -10.363 -0.090 1.00 95.94 88 ILE A O 1
ATOM 719 N N . THR A 1 89 ? 4.082 -10.366 1.310 1.00 94.31 89 THR A N 1
ATOM 720 C CA . THR A 1 89 ? 4.489 -11.752 1.067 1.00 94.31 89 THR A CA 1
ATOM 721 C C . THR A 1 89 ? 3.623 -12.718 1.873 1.00 94.31 89 THR A C 1
ATOM 723 O O . THR A 1 89 ? 2.976 -12.324 2.843 1.00 94.31 89 THR A O 1
ATOM 726 N N . ARG A 1 90 ? 3.681 -14.013 1.541 1.00 89.81 90 ARG A N 1
ATOM 727 C CA . ARG A 1 90 ? 3.009 -15.074 2.314 1.00 89.81 90 ARG A CA 1
ATOM 728 C C . ARG A 1 90 ? 3.398 -15.114 3.797 1.00 89.81 90 ARG A C 1
ATOM 730 O O . ARG A 1 90 ? 2.602 -15.524 4.630 1.00 89.81 90 ARG A O 1
ATOM 737 N N . ASN A 1 91 ? 4.594 -14.631 4.132 1.00 89.88 91 ASN A N 1
ATOM 738 C CA . ASN A 1 91 ? 5.080 -14.547 5.511 1.00 89.88 91 ASN A CA 1
ATOM 739 C C . ASN A 1 91 ? 4.659 -13.239 6.214 1.00 89.88 91 ASN A C 1
ATOM 741 O O . ASN A 1 91 ? 5.188 -12.920 7.276 1.00 89.88 91 ASN A O 1
ATOM 745 N N . GLY A 1 92 ? 3.773 -12.439 5.607 1.00 90.81 92 GLY A N 1
ATOM 746 C CA . GLY A 1 92 ? 3.266 -11.186 6.173 1.00 90.81 92 GLY A CA 1
ATOM 747 C C . GLY A 1 92 ? 4.235 -10.002 6.096 1.00 90.81 92 GLY A C 1
ATOM 748 O O . GLY A 1 92 ? 3.967 -8.960 6.689 1.00 90.81 92 GLY A O 1
ATOM 749 N N . LYS A 1 93 ? 5.363 -10.129 5.380 1.00 95.31 93 LYS A N 1
ATOM 750 C CA . LYS A 1 93 ? 6.287 -9.003 5.157 1.00 95.31 93 LYS A CA 1
ATOM 751 C C . LYS A 1 93 ? 5.799 -8.101 4.035 1.00 95.31 93 LYS A C 1
ATOM 753 O O . LYS A 1 93 ? 5.455 -8.614 2.971 1.00 95.31 93 LYS A O 1
ATOM 758 N N . ILE A 1 94 ? 5.850 -6.793 4.242 1.00 96.38 94 ILE A N 1
ATOM 759 C CA . ILE A 1 94 ? 5.535 -5.774 3.243 1.00 96.38 94 ILE A CA 1
ATOM 760 C C . ILE A 1 94 ? 6.625 -5.792 2.169 1.00 96.38 94 ILE A C 1
ATOM 762 O O . ILE A 1 94 ? 7.808 -5.659 2.460 1.00 96.38 94 ILE A O 1
ATOM 766 N N . ARG A 1 95 ? 6.227 -5.992 0.917 1.00 94.88 95 ARG A N 1
ATOM 767 C CA . ARG A 1 95 ? 7.083 -5.916 -0.271 1.00 94.88 95 ARG A CA 1
ATOM 768 C C . ARG A 1 95 ? 7.024 -4.534 -0.911 1.00 94.88 95 ARG A C 1
ATOM 770 O O . ARG A 1 95 ? 8.033 -4.060 -1.415 1.00 94.88 95 ARG A O 1
ATOM 777 N N . ASN A 1 96 ? 5.838 -3.932 -0.939 1.00 93.88 96 ASN A N 1
ATOM 778 C CA . ASN A 1 96 ? 5.628 -2.606 -1.503 1.00 93.88 96 ASN A CA 1
ATOM 779 C C . ASN A 1 96 ? 4.452 -1.911 -0.810 1.00 93.88 96 ASN A C 1
ATOM 781 O O . ASN A 1 96 ? 3.550 -2.586 -0.312 1.00 93.88 96 ASN A O 1
ATOM 785 N N . VAL A 1 97 ? 4.463 -0.584 -0.809 1.00 95.69 97 VAL A N 1
ATOM 786 C CA . VAL A 1 97 ? 3.406 0.272 -0.275 1.00 95.69 97 VAL A CA 1
ATOM 787 C C . VAL A 1 97 ? 3.368 1.571 -1.080 1.00 95.69 97 VAL A C 1
ATOM 789 O O . VAL A 1 97 ? 4.424 2.094 -1.434 1.00 95.69 97 VAL A O 1
ATOM 792 N N . ASN A 1 98 ? 2.176 2.077 -1.395 1.00 95.19 98 ASN A N 1
ATOM 793 C CA . ASN A 1 98 ? 2.039 3.373 -2.064 1.00 95.19 98 ASN A CA 1
ATOM 794 C C . ASN A 1 98 ? 2.119 4.546 -1.071 1.00 95.19 98 ASN A C 1
ATOM 796 O O . ASN A 1 98 ? 2.122 4.357 0.147 1.00 95.19 98 ASN A O 1
ATOM 800 N N . ARG A 1 99 ? 2.165 5.783 -1.578 1.00 93.38 99 ARG A N 1
ATOM 801 C CA . ARG A 1 99 ? 2.295 6.978 -0.723 1.00 93.38 99 ARG A CA 1
ATOM 802 C C . ARG A 1 99 ? 1.150 7.119 0.272 1.00 93.38 99 ARG A C 1
ATOM 804 O O . ARG A 1 99 ? 1.408 7.395 1.437 1.00 93.38 99 ARG A O 1
ATOM 811 N N . THR A 1 100 ? -0.082 6.881 -0.164 1.00 94.19 100 THR A N 1
ATOM 812 C CA . THR A 1 100 ? -1.261 6.985 0.703 1.00 94.19 100 THR A CA 1
ATOM 813 C C . THR A 1 100 ? -1.230 5.954 1.823 1.00 94.19 100 THR A C 1
ATOM 815 O O . THR A 1 100 ? -1.400 6.310 2.981 1.00 94.19 100 THR A O 1
ATOM 818 N N . GLY A 1 101 ? -0.913 4.692 1.521 1.00 94.56 101 GLY A N 1
ATOM 819 C CA . GLY A 1 101 ? -0.785 3.638 2.527 1.00 94.56 101 GLY A CA 1
ATOM 820 C C . GLY A 1 101 ? 0.335 3.911 3.529 1.00 94.56 101 GLY A C 1
ATOM 821 O O . GLY A 1 101 ? 0.170 3.676 4.722 1.00 94.56 101 GLY A O 1
ATOM 822 N N . ALA A 1 102 ? 1.455 4.459 3.060 1.00 94.12 102 ALA A N 1
ATOM 823 C CA . ALA A 1 102 ? 2.555 4.879 3.918 1.00 94.12 102 ALA A CA 1
ATOM 824 C C . ALA A 1 102 ? 2.151 6.066 4.819 1.00 94.12 102 ALA A C 1
ATOM 826 O O . ALA A 1 102 ? 2.444 6.064 6.016 1.00 94.12 102 ALA A O 1
ATOM 827 N N . GLY A 1 103 ? 1.401 7.025 4.265 1.00 92.12 103 GLY A N 1
ATOM 828 C CA . GLY A 1 103 ? 0.808 8.149 4.989 1.00 92.12 103 GLY A CA 1
ATOM 829 C C . GLY A 1 103 ? -0.177 7.720 6.078 1.00 92.12 103 GLY A C 1
ATOM 830 O O . GLY A 1 103 ? -0.096 8.248 7.182 1.00 92.12 103 GLY A O 1
ATOM 831 N N . LEU A 1 104 ? -1.020 6.710 5.820 1.00 90.44 104 LEU A N 1
ATOM 832 C CA . LEU A 1 104 ? -1.972 6.167 6.805 1.00 90.44 104 LEU A CA 1
ATOM 833 C C . LEU A 1 104 ? -1.288 5.650 8.075 1.00 90.44 104 LEU A C 1
ATOM 835 O O . LEU A 1 104 ? -1.850 5.749 9.157 1.00 90.44 104 LEU A O 1
ATOM 839 N N . VAL A 1 105 ? -0.071 5.118 7.959 1.00 90.62 105 VAL A N 1
ATOM 840 C CA . VAL A 1 105 ? 0.714 4.628 9.108 1.00 90.62 105 VAL A CA 1
ATOM 841 C C . VAL A 1 105 ? 1.823 5.601 9.526 1.00 90.62 105 VAL A C 1
ATOM 843 O O . VAL A 1 105 ? 2.711 5.257 10.309 1.00 90.62 105 VAL A O 1
ATOM 846 N N . GLY A 1 106 ? 1.805 6.820 8.978 1.00 90.56 106 GLY A N 1
ATOM 847 C CA . GLY A 1 106 ? 2.747 7.894 9.281 1.00 90.56 106 GLY A CA 1
ATOM 848 C C . GLY A 1 106 ? 4.219 7.530 9.058 1.00 90.56 106 GLY A C 1
ATOM 849 O O . GLY A 1 106 ? 5.094 8.054 9.745 1.00 90.56 106 GLY A O 1
ATOM 850 N N . SER A 1 107 ? 4.513 6.616 8.131 1.00 89.75 107 SER A N 1
ATOM 851 C CA . SER A 1 107 ? 5.868 6.119 7.864 1.00 89.75 107 SER A CA 1
ATOM 852 C C . SER A 1 107 ? 6.253 6.300 6.403 1.00 89.75 107 SER A C 1
ATOM 854 O O . SER A 1 107 ? 5.409 6.384 5.522 1.00 89.75 107 SER A O 1
ATOM 856 N N . GLU A 1 108 ? 7.551 6.332 6.116 1.00 89.44 108 GLU A N 1
ATOM 857 C CA . GLU A 1 108 ? 8.024 6.428 4.733 1.00 89.44 108 GLU A CA 1
ATOM 858 C C . GLU A 1 108 ? 8.042 5.040 4.059 1.00 89.44 108 GLU A C 1
ATOM 860 O O . GLU A 1 108 ? 8.414 4.055 4.709 1.00 89.44 108 GLU A O 1
ATOM 865 N N . PRO A 1 109 ? 7.722 4.927 2.751 1.00 88.31 109 PRO A N 1
ATOM 866 C CA . PRO A 1 109 ? 7.626 3.636 2.059 1.00 88.31 109 PRO A CA 1
ATOM 867 C C . PRO A 1 109 ? 8.864 2.740 2.202 1.00 88.31 109 PRO A C 1
ATOM 869 O O . PRO A 1 109 ? 8.752 1.528 2.398 1.00 88.31 109 PRO A O 1
ATOM 872 N N . TYR A 1 110 ? 10.061 3.333 2.162 1.00 88.56 110 TYR A N 1
ATOM 873 C CA . TYR A 1 110 ? 11.320 2.591 2.257 1.00 88.56 110 TYR A CA 1
ATOM 874 C C . TYR A 1 110 ? 11.570 1.993 3.653 1.00 88.56 110 TYR A C 1
ATOM 876 O O . TYR A 1 110 ? 12.249 0.975 3.751 1.00 88.56 110 TYR A O 1
ATOM 884 N N . LYS A 1 111 ? 11.000 2.576 4.720 1.00 89.50 111 LYS A N 1
ATOM 885 C CA . LYS A 1 111 ? 11.062 2.035 6.093 1.00 89.50 111 LYS A CA 1
ATOM 886 C C . LYS A 1 111 ? 10.096 0.869 6.293 1.00 89.50 111 LYS A C 1
ATOM 888 O O . LYS A 1 111 ? 10.351 -0.019 7.102 1.00 89.50 111 LYS A O 1
ATOM 893 N N . LEU A 1 112 ? 8.984 0.882 5.559 1.00 91.62 112 LEU A N 1
ATOM 894 C CA . LEU A 1 112 ? 7.959 -0.156 5.622 1.00 91.62 112 LEU A CA 1
ATOM 895 C C . LEU A 1 112 ? 8.356 -1.400 4.824 1.00 91.62 112 LEU A C 1
ATOM 897 O O . LEU A 1 112 ? 8.002 -2.514 5.215 1.00 91.62 112 LEU A O 1
ATOM 901 N N . SER A 1 113 ? 9.117 -1.242 3.741 1.00 92.12 113 SER A N 1
ATOM 902 C CA . SER A 1 113 ? 9.581 -2.371 2.934 1.00 92.12 113 SER A CA 1
ATOM 903 C C . SER A 1 113 ? 10.412 -3.367 3.756 1.00 92.12 113 SER A C 1
ATOM 905 O O . SER A 1 113 ? 11.303 -3.006 4.519 1.00 92.12 113 SER A O 1
ATOM 907 N N . GLY A 1 114 ? 10.085 -4.653 3.640 1.00 92.31 114 GLY A N 1
ATOM 908 C CA . GLY A 1 114 ? 10.693 -5.757 4.384 1.00 92.31 114 GLY A CA 1
ATOM 909 C C . GLY A 1 114 ? 10.187 -5.934 5.822 1.00 92.31 114 GLY A C 1
ATOM 910 O O . GLY A 1 114 ? 10.411 -6.999 6.411 1.00 92.31 114 GLY A O 1
ATOM 911 N N . SER A 1 115 ? 9.482 -4.948 6.382 1.00 93.44 115 SER A N 1
ATOM 912 C CA . SER A 1 115 ? 8.899 -5.027 7.724 1.00 93.44 115 SER A CA 1
ATOM 913 C C . SER A 1 115 ? 7.632 -5.895 7.748 1.00 93.44 115 SER A C 1
ATOM 915 O O . SER A 1 115 ? 7.038 -6.192 6.712 1.00 93.44 115 SER A O 1
ATOM 917 N N . SER A 1 116 ? 7.233 -6.369 8.930 1.00 94.19 116 SER A N 1
ATOM 918 C CA . SER A 1 116 ? 6.011 -7.170 9.082 1.00 94.19 116 SER A CA 1
ATOM 919 C C . SER A 1 116 ? 4.782 -6.267 9.133 1.00 94.19 116 SER A C 1
ATOM 921 O O . SER A 1 116 ? 4.722 -5.382 9.985 1.00 94.19 116 SER A O 1
ATOM 923 N N . PHE A 1 117 ? 3.778 -6.549 8.299 1.00 95.19 117 PHE A N 1
ATOM 924 C CA . PHE A 1 117 ? 2.493 -5.842 8.316 1.00 95.19 117 PHE A CA 1
ATOM 925 C C . PHE A 1 117 ? 1.809 -5.931 9.688 1.00 95.19 117 PHE A C 1
ATOM 927 O O . PHE A 1 117 ? 1.232 -4.960 10.160 1.00 95.19 117 PHE A O 1
ATOM 934 N N . MET A 1 118 ? 1.978 -7.056 10.395 1.00 93.94 118 MET A N 1
ATOM 935 C CA . MET A 1 118 ? 1.399 -7.275 11.728 1.00 93.94 118 MET A CA 1
ATOM 936 C C . MET A 1 118 ? 1.888 -6.289 12.798 1.00 93.94 118 MET A C 1
ATOM 938 O O . MET A 1 118 ? 1.251 -6.177 13.842 1.00 93.94 118 MET A O 1
ATOM 942 N N . ARG A 1 119 ? 3.014 -5.593 12.572 1.00 92.38 119 ARG A N 1
ATOM 943 C CA . ARG A 1 119 ? 3.499 -4.543 13.486 1.00 92.38 119 ARG A CA 1
ATOM 944 C C . ARG A 1 119 ? 2.639 -3.286 13.438 1.00 92.38 119 ARG A C 1
ATOM 946 O O . ARG A 1 119 ? 2.589 -2.575 14.427 1.00 92.38 119 ARG A O 1
ATOM 953 N N . LEU A 1 120 ? 1.991 -3.042 12.303 1.00 93.00 120 LEU A N 1
ATOM 954 C CA . LEU A 1 120 ? 1.101 -1.904 12.101 1.00 93.00 120 LEU A CA 1
ATOM 955 C C . LEU A 1 120 ? -0.282 -2.172 12.700 1.00 93.00 120 LEU A C 1
ATOM 957 O O . LEU A 1 120 ? -1.031 -1.239 12.920 1.00 93.00 120 LEU A O 1
ATOM 961 N N . VAL A 1 121 ? -0.635 -3.434 12.952 1.00 94.12 121 VAL A N 1
ATOM 962 C CA . VAL A 1 121 ? -1.947 -3.837 13.471 1.00 94.12 121 VAL A CA 1
ATOM 963 C C . VAL A 1 121 ? -1.954 -3.749 14.997 1.00 94.12 121 VAL A C 1
ATOM 965 O O . VAL A 1 121 ? -1.057 -4.303 15.648 1.00 94.12 121 VAL A O 1
ATOM 968 N N . LYS A 1 122 ? -2.991 -3.112 15.562 1.00 92.12 122 LYS A N 1
ATOM 969 C CA . LYS A 1 122 ? -3.236 -3.064 17.011 1.00 92.12 122 LYS A CA 1
ATOM 970 C C . LYS A 1 122 ? -3.355 -4.483 17.574 1.00 92.12 122 LYS A C 1
ATOM 972 O O . LYS A 1 122 ? -3.980 -5.349 16.964 1.00 92.12 122 LYS A O 1
ATOM 977 N N . ASP A 1 123 ? -2.767 -4.720 18.743 1.00 90.69 123 ASP A N 1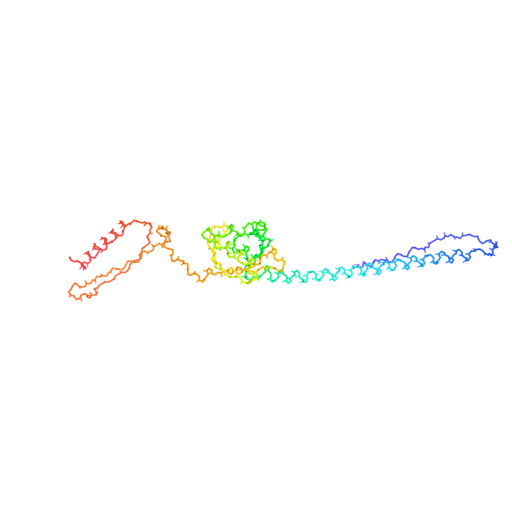
ATOM 978 C CA . ASP A 1 123 ? -2.596 -6.049 19.348 1.00 90.69 123 ASP A CA 1
ATOM 979 C C . ASP A 1 123 ? -3.880 -6.895 19.384 1.00 90.69 123 ASP A C 1
ATOM 981 O O . ASP A 1 123 ? -3.848 -8.064 18.998 1.00 90.69 123 ASP A O 1
ATOM 985 N N . GLU A 1 124 ? -5.009 -6.281 19.746 1.00 90.50 124 GLU A N 1
ATOM 986 C CA . GLU A 1 124 ? -6.342 -6.903 19.814 1.00 90.50 124 GLU A CA 1
ATOM 987 C C . GLU A 1 124 ? -6.800 -7.513 18.475 1.00 90.50 124 GLU A C 1
ATOM 989 O O . GLU A 1 124 ? -7.427 -8.570 18.458 1.00 90.50 124 GLU A O 1
ATOM 994 N N . TYR A 1 125 ? -6.421 -6.906 17.347 1.00 90.88 125 TYR A N 1
ATOM 995 C CA . TYR A 1 125 ? -6.850 -7.309 16.001 1.00 90.88 125 TYR A CA 1
ATOM 996 C C . TYR A 1 125 ? -5.868 -8.274 15.320 1.00 90.88 125 TYR A C 1
ATOM 998 O O . TYR A 1 125 ? -6.139 -8.794 14.235 1.00 90.88 125 TYR A O 1
ATOM 1006 N N . ARG A 1 126 ? -4.703 -8.559 15.924 1.00 92.94 126 ARG A N 1
ATOM 1007 C CA . ARG A 1 126 ? -3.653 -9.360 15.266 1.00 92.94 126 ARG A CA 1
ATOM 1008 C C . ARG A 1 126 ? -4.095 -10.787 14.943 1.00 92.94 126 ARG A C 1
ATOM 1010 O O . ARG A 1 126 ? -3.728 -11.314 13.892 1.00 92.94 126 ARG A O 1
ATOM 1017 N N . THR A 1 127 ? -4.846 -11.430 15.834 1.00 93.19 127 THR A N 1
ATOM 1018 C CA . THR A 1 127 ? -5.311 -12.814 15.636 1.00 93.19 127 THR A CA 1
ATOM 1019 C C . THR A 1 127 ? -6.324 -12.903 14.498 1.00 93.19 127 THR A C 1
ATOM 1021 O O . THR A 1 127 ? -6.242 -13.806 13.659 1.00 93.19 127 THR A O 1
ATOM 1024 N N . GLU A 1 128 ? -7.235 -11.935 14.434 1.00 92.75 128 GLU A N 1
ATOM 1025 C CA . GLU A 1 128 ? -8.239 -11.826 13.381 1.00 92.75 128 GLU A CA 1
ATOM 1026 C C . GLU A 1 128 ? -7.581 -11.559 12.025 1.00 92.75 128 GLU A C 1
ATOM 1028 O O . GLU A 1 128 ? -7.763 -12.346 11.097 1.00 92.75 128 GLU A O 1
ATOM 1033 N N . ILE A 1 129 ? -6.696 -10.559 11.939 1.00 94.06 129 ILE A N 1
ATOM 1034 C CA . ILE A 1 129 ? -5.961 -10.249 10.705 1.00 94.06 129 ILE A CA 1
ATOM 1035 C C . ILE A 1 129 ? -5.121 -11.434 10.230 1.00 94.06 129 ILE A C 1
ATOM 1037 O O . ILE A 1 129 ? -5.077 -11.729 9.037 1.00 94.06 129 ILE A O 1
ATOM 1041 N N . LYS A 1 130 ? -4.469 -12.167 11.136 1.00 93.06 130 LYS A N 1
ATOM 1042 C CA . LYS A 1 130 ? -3.707 -13.361 10.751 1.00 93.06 130 LYS A CA 1
ATOM 1043 C C . LYS A 1 130 ? -4.611 -14.432 10.131 1.00 93.06 130 LYS A C 1
ATOM 1045 O O . LYS A 1 130 ? -4.228 -15.054 9.140 1.00 93.06 130 LYS A O 1
ATOM 1050 N N . SER A 1 131 ? -5.795 -14.640 10.700 1.00 92.12 131 SER A N 1
ATOM 1051 C CA . SER A 1 131 ? -6.782 -15.598 10.191 1.00 92.12 131 SER A CA 1
ATOM 1052 C C . SER A 1 131 ? -7.338 -15.154 8.838 1.00 92.12 131 SER A C 1
ATOM 1054 O O . SER A 1 131 ? -7.345 -15.941 7.895 1.00 92.12 131 SER A O 1
ATOM 1056 N N . PHE A 1 132 ? -7.685 -13.873 8.711 1.00 93.62 132 PHE A N 1
ATOM 1057 C CA . PHE A 1 132 ? -8.100 -13.230 7.467 1.00 93.62 132 PHE A CA 1
ATOM 1058 C C . PHE A 1 132 ? -7.065 -13.395 6.346 1.00 93.62 132 PHE A C 1
ATOM 1060 O O . PHE A 1 132 ? -7.397 -13.850 5.253 1.00 93.62 132 PHE A O 1
ATOM 1067 N N . LEU A 1 133 ? -5.788 -13.105 6.617 1.00 91.94 133 LEU A N 1
ATOM 1068 C CA . LEU A 1 133 ? -4.726 -13.260 5.623 1.00 91.94 133 LEU A CA 1
ATOM 1069 C C . LEU A 1 133 ? -4.563 -14.722 5.198 1.00 91.94 133 LEU A C 1
ATOM 1071 O O . LEU A 1 133 ? -4.437 -15.001 4.006 1.00 91.94 133 LEU A O 1
ATOM 1075 N N . ASN A 1 134 ? -4.606 -15.665 6.144 1.00 91.31 134 ASN A N 1
ATOM 1076 C CA . ASN A 1 134 ? -4.554 -17.093 5.828 1.00 91.31 134 ASN A CA 1
ATOM 1077 C C . ASN A 1 134 ? -5.719 -17.520 4.922 1.00 91.31 134 ASN A C 1
ATOM 1079 O O . ASN A 1 134 ? -5.495 -18.265 3.965 1.00 91.31 134 ASN A O 1
ATOM 1083 N N . LEU A 1 135 ? -6.931 -17.026 5.193 1.00 90.88 135 LEU A N 1
ATOM 1084 C CA . LEU A 1 135 ? -8.108 -17.270 4.361 1.00 90.88 135 LEU A CA 1
ATOM 1085 C C . LEU A 1 135 ? -7.932 -16.686 2.958 1.00 90.88 135 LEU A C 1
ATOM 1087 O O . LEU A 1 135 ? -8.111 -17.420 1.992 1.00 90.88 135 LEU A O 1
ATOM 1091 N N . ALA A 1 136 ? -7.476 -15.437 2.828 1.00 91.31 136 ALA A N 1
ATOM 1092 C CA . ALA A 1 136 ? -7.231 -14.807 1.528 1.00 91.31 136 ALA A CA 1
ATOM 1093 C C . ALA A 1 136 ? -6.196 -15.576 0.683 1.00 91.31 136 ALA A C 1
ATOM 1095 O O . ALA A 1 136 ? -6.360 -15.744 -0.529 1.00 91.31 136 ALA A O 1
ATOM 1096 N N . PHE A 1 137 ? -5.141 -16.105 1.318 1.00 89.31 137 PHE A N 1
ATOM 1097 C CA . PHE A 1 137 ? -4.157 -16.952 0.638 1.00 89.31 137 PHE A CA 1
ATOM 1098 C C . PHE A 1 137 ? -4.716 -18.327 0.232 1.00 89.31 137 PHE A C 1
ATOM 1100 O O . PHE A 1 137 ? -4.253 -18.896 -0.759 1.00 89.31 137 PHE A O 1
ATOM 1107 N N . ALA A 1 138 ? -5.681 -18.873 0.977 1.00 89.00 138 ALA A N 1
ATOM 1108 C CA . ALA A 1 138 ? -6.284 -20.176 0.704 1.00 89.00 138 ALA A CA 1
ATOM 1109 C C . ALA A 1 138 ? -7.426 -20.107 -0.326 1.00 89.00 138 ALA A C 1
ATOM 1111 O O . ALA A 1 138 ? -7.485 -20.944 -1.227 1.00 89.00 138 ALA A O 1
ATOM 1112 N N . SER A 1 139 ? -8.317 -19.116 -0.219 1.00 85.50 139 SER A N 1
ATOM 1113 C CA . SER A 1 139 ? -9.535 -19.006 -1.030 1.00 85.50 139 SER A CA 1
ATOM 1114 C C . SER A 1 139 ? -9.264 -18.516 -2.453 1.00 85.50 139 SER A C 1
ATOM 1116 O O . SER A 1 139 ? -10.038 -18.813 -3.365 1.00 85.50 139 SER A O 1
ATOM 1118 N N . ARG A 1 140 ? -8.176 -17.753 -2.652 1.00 80.81 140 ARG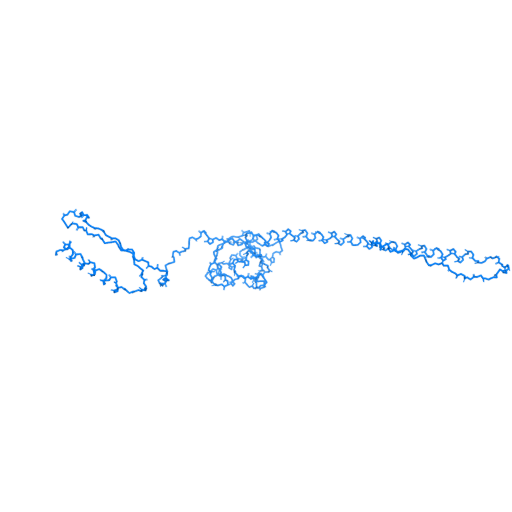 A N 1
ATOM 1119 C CA . ARG A 1 140 ? -7.874 -16.984 -3.876 1.00 80.81 140 ARG A CA 1
ATOM 1120 C C . ARG A 1 140 ? -8.997 -16.033 -4.312 1.00 80.81 140 ARG A C 1
ATOM 1122 O O . ARG A 1 140 ? -8.979 -15.528 -5.436 1.00 80.81 140 ARG A O 1
ATOM 1129 N N . ARG A 1 141 ? -9.981 -15.795 -3.446 1.00 86.56 141 ARG A N 1
ATOM 1130 C CA . ARG A 1 141 ? -11.057 -14.831 -3.658 1.00 86.56 141 ARG A CA 1
ATOM 1131 C C . ARG A 1 141 ? -10.678 -13.511 -3.004 1.00 86.56 141 ARG A C 1
ATOM 1133 O O . ARG A 1 141 ? -9.671 -13.409 -2.307 1.00 86.56 141 ARG A O 1
ATOM 1140 N N . LYS A 1 142 ? -11.463 -12.483 -3.312 1.00 91.06 142 LYS A N 1
ATOM 1141 C CA . LYS A 1 142 ? -11.374 -11.218 -2.597 1.00 91.06 142 LYS A CA 1
ATOM 1142 C C . LYS A 1 142 ? -11.988 -11.424 -1.218 1.00 91.06 142 LYS A C 1
ATOM 1144 O O . LYS A 1 142 ? -13.154 -11.798 -1.145 1.00 91.06 142 LYS A O 1
ATOM 1149 N N . GLU A 1 143 ? -11.210 -11.175 -0.180 1.00 92.62 143 GLU A N 1
ATOM 1150 C CA . GLU A 1 143 ? -11.675 -11.176 1.205 1.00 92.62 143 GLU A CA 1
ATOM 1151 C C . GLU A 1 143 ? -11.673 -9.738 1.725 1.00 92.62 143 GLU A C 1
ATOM 1153 O O . GLU A 1 143 ? -10.809 -8.947 1.341 1.00 92.62 143 GLU A O 1
ATOM 1158 N N . THR A 1 144 ? -12.597 -9.408 2.624 1.00 94.38 144 THR A N 1
ATOM 1159 C CA . THR A 1 144 ? -12.671 -8.085 3.259 1.00 94.38 144 THR A CA 1
ATOM 1160 C C . THR A 1 144 ? -12.763 -8.237 4.776 1.00 94.38 144 THR A C 1
ATOM 1162 O O . THR A 1 144 ? -13.461 -9.125 5.260 1.00 94.38 144 THR A O 1
ATOM 1165 N N . CYS A 1 145 ? -12.069 -7.382 5.525 1.00 92.69 145 CYS A N 1
ATOM 1166 C CA . CYS A 1 145 ? -12.194 -7.263 6.981 1.00 92.69 145 CYS A CA 1
ATOM 1167 C C . CYS A 1 145 ? -12.022 -5.804 7.422 1.00 92.69 145 CYS A C 1
ATOM 1169 O O . CYS A 1 145 ? -11.592 -4.961 6.635 1.00 92.69 145 CYS A O 1
ATOM 1171 N N . GLU A 1 146 ? -12.345 -5.510 8.676 1.00 93.25 146 GLU A N 1
ATOM 1172 C CA . GLU A 1 146 ? -12.077 -4.219 9.310 1.00 93.25 146 GLU A CA 1
ATOM 1173 C C . GLU A 1 146 ? -11.064 -4.417 10.436 1.00 93.25 146 GLU A C 1
ATOM 1175 O O . GLU A 1 146 ? -11.054 -5.451 11.103 1.00 93.25 146 GLU A O 1
ATOM 1180 N N . ALA A 1 147 ? -10.168 -3.451 10.622 1.00 93.00 147 ALA A N 1
ATOM 1181 C CA . ALA A 1 147 ? -9.178 -3.503 11.685 1.00 93.00 147 ALA A CA 1
ATOM 1182 C C . ALA A 1 147 ? -8.686 -2.115 12.080 1.00 93.00 147 ALA A C 1
ATOM 1184 O O . ALA A 1 147 ? -8.871 -1.127 11.367 1.00 93.00 147 ALA A O 1
ATOM 1185 N N . VAL A 1 148 ? -7.995 -2.071 13.217 1.00 93.06 148 VAL A N 1
ATOM 1186 C CA . VAL A 1 148 ? -7.306 -0.875 13.694 1.00 93.06 148 VAL A CA 1
ATOM 1187 C C . VAL A 1 148 ? -5.810 -1.013 13.447 1.00 93.06 148 VAL A C 1
ATOM 1189 O O . VAL A 1 148 ? -5.164 -1.953 13.929 1.00 93.06 148 VAL A O 1
ATOM 1192 N N . LEU A 1 149 ? -5.257 -0.058 12.705 1.00 93.38 149 LEU A N 1
ATOM 1193 C CA . LEU A 1 149 ? -3.821 0.131 12.566 1.00 93.38 149 LEU A CA 1
ATOM 1194 C C . LEU A 1 149 ? -3.323 1.209 13.527 1.00 93.38 149 LEU A C 1
ATOM 1196 O O . LEU A 1 149 ? -4.093 2.035 14.004 1.00 93.38 149 LEU A O 1
ATOM 1200 N N . LEU A 1 150 ? -2.028 1.185 13.804 1.00 89.38 150 LEU A N 1
ATOM 1201 C CA . LEU A 1 150 ? -1.316 2.186 14.580 1.00 89.38 150 LEU A CA 1
ATOM 1202 C C . LEU A 1 150 ? -0.356 2.920 13.648 1.00 89.38 150 LEU A C 1
ATOM 1204 O O . LEU A 1 150 ? 0.395 2.287 12.895 1.00 89.38 150 LEU A O 1
ATOM 1208 N N . ASP A 1 151 ? -0.385 4.246 13.693 1.00 87.69 151 ASP A N 1
ATOM 1209 C CA . ASP A 1 151 ? 0.636 5.058 13.041 1.00 87.69 151 ASP A CA 1
ATOM 1210 C C . ASP A 1 151 ? 1.923 5.143 13.886 1.00 87.69 151 ASP A C 1
ATOM 1212 O O . ASP A 1 151 ? 2.046 4.543 14.958 1.00 87.69 151 ASP A O 1
ATOM 1216 N N . LYS A 1 152 ? 2.923 5.885 13.397 1.00 82.62 152 LYS A N 1
ATOM 1217 C CA . LYS A 1 152 ? 4.194 6.118 14.112 1.00 82.62 152 LYS A CA 1
ATOM 1218 C C . LYS A 1 152 ? 4.035 6.754 15.505 1.00 82.62 152 LYS A C 1
ATOM 1220 O O . LYS A 1 152 ? 4.959 6.654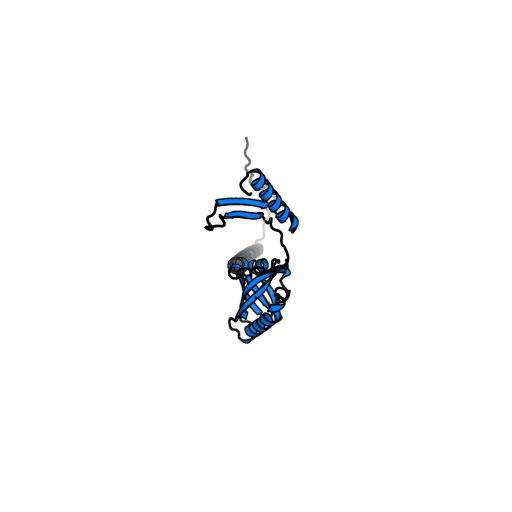 16.307 1.00 82.62 152 LYS A O 1
ATOM 1225 N N . GLU A 1 153 ? 2.919 7.430 15.769 1.00 85.00 153 GLU A N 1
ATOM 1226 C CA . GLU A 1 153 ? 2.594 8.108 17.028 1.00 85.00 153 GLU A CA 1
ATOM 1227 C C . GLU A 1 153 ? 1.681 7.232 17.908 1.00 85.00 153 GLU A C 1
ATOM 1229 O O . GLU A 1 153 ? 1.229 7.668 18.962 1.00 85.00 153 GLU A O 1
ATOM 1234 N N . ASN A 1 154 ? 1.471 5.964 17.516 1.00 82.06 154 ASN A N 1
ATOM 1235 C CA . ASN A 1 154 ? 0.552 5.006 18.134 1.00 82.06 154 ASN A CA 1
ATOM 1236 C C . ASN A 1 154 ? -0.911 5.473 18.155 1.00 82.06 154 ASN A C 1
ATOM 1238 O O . ASN A 1 154 ? -1.702 4.973 18.960 1.00 82.06 154 ASN A O 1
ATOM 1242 N N . LEU A 1 155 ? -1.300 6.388 17.266 1.00 85.75 155 LEU A N 1
ATOM 1243 C CA . LEU A 1 155 ? -2.695 6.784 17.139 1.00 85.75 155 LEU A CA 1
ATOM 1244 C C . LEU A 1 155 ? -3.461 5.730 16.325 1.00 85.75 155 LEU A C 1
ATOM 1246 O O . LEU A 1 155 ? -2.957 5.252 15.299 1.00 85.75 155 LEU A O 1
ATOM 1250 N N . PRO A 1 156 ? -4.670 5.339 16.770 1.00 88.88 156 PRO A N 1
ATOM 1251 C CA . PRO A 1 156 ? -5.475 4.352 16.071 1.00 88.88 156 PRO A CA 1
ATOM 1252 C C . PRO A 1 156 ? -6.024 4.923 14.761 1.00 88.88 156 PRO A C 1
ATOM 1254 O O . PRO A 1 156 ? -6.589 6.015 14.723 1.00 88.88 156 PRO A O 1
ATOM 1257 N N . ARG A 1 157 ? -5.899 4.143 13.688 1.00 90.75 157 ARG A N 1
ATOM 1258 C CA . ARG A 1 157 ? -6.494 4.395 12.374 1.00 90.75 157 ARG A CA 1
ATOM 1259 C C . ARG A 1 157 ? -7.410 3.245 12.026 1.00 90.75 157 ARG A C 1
ATOM 1261 O O . ARG A 1 157 ? -6.968 2.095 11.965 1.00 90.75 157 ARG A O 1
ATOM 1268 N N . TYR A 1 158 ? -8.678 3.550 11.811 1.00 92.38 158 TYR A N 1
ATOM 1269 C CA . TYR A 1 158 ? -9.654 2.535 11.466 1.00 92.38 158 TYR A CA 1
ATOM 1270 C C . TYR A 1 158 ? -9.646 2.327 9.965 1.00 92.38 158 TYR A C 1
ATOM 1272 O O . TYR A 1 158 ? -9.826 3.268 9.193 1.00 92.38 158 TYR A O 1
ATOM 1280 N N . VAL A 1 159 ? -9.428 1.087 9.545 1.00 94.62 159 VAL A N 1
ATOM 1281 C CA . VAL A 1 159 ? -9.315 0.757 8.131 1.00 94.62 159 VAL A CA 1
ATOM 1282 C C . VAL A 1 159 ? -10.185 -0.433 7.772 1.00 94.62 159 VAL A C 1
ATOM 1284 O O . VAL A 1 159 ? -10.242 -1.435 8.485 1.00 94.62 159 VAL A O 1
ATOM 1287 N N . GLN A 1 160 ? -10.806 -0.344 6.604 1.00 95.50 160 GLN A N 1
ATOM 1288 C CA . GLN A 1 160 ? -11.320 -1.506 5.904 1.00 95.50 160 GLN A CA 1
ATOM 1289 C C . GLN A 1 160 ? -10.214 -2.051 5.000 1.00 95.50 160 GLN A C 1
ATOM 1291 O O . GLN A 1 160 ? -9.622 -1.312 4.211 1.00 95.50 160 GLN A O 1
ATOM 1296 N N . ILE A 1 161 ? -9.929 -3.344 5.120 1.00 96.38 161 ILE A N 1
ATOM 1297 C CA . ILE A 1 161 ? -8.876 -4.034 4.382 1.00 96.38 161 ILE A CA 1
ATOM 1298 C C . ILE A 1 161 ? -9.517 -5.016 3.409 1.00 96.38 161 ILE A C 1
ATOM 1300 O O . ILE A 1 161 ? -10.158 -5.980 3.824 1.00 96.38 161 ILE A O 1
ATOM 1304 N N . GLU A 1 162 ? -9.287 -4.821 2.114 1.00 96.56 162 GLU A N 1
ATOM 1305 C CA . GLU A 1 162 ? -9.568 -5.832 1.096 1.00 96.56 162 GLU A CA 1
ATOM 1306 C C . GLU A 1 162 ? -8.281 -6.549 0.700 1.00 96.56 162 GLU A C 1
ATOM 1308 O O . GLU A 1 162 ? -7.278 -5.909 0.395 1.00 96.56 162 GLU A O 1
ATOM 1313 N N . ALA A 1 163 ? -8.309 -7.876 0.665 1.00 95.69 163 ALA A N 1
ATOM 1314 C CA . ALA A 1 163 ? -7.175 -8.713 0.315 1.00 95.69 163 ALA A CA 1
ATOM 1315 C C . ALA A 1 163 ? -7.480 -9.555 -0.922 1.00 95.69 163 ALA A C 1
ATOM 1317 O O . ALA A 1 163 ? -8.525 -10.201 -1.018 1.00 95.69 163 ALA A O 1
ATOM 1318 N N . LYS A 1 164 ? -6.534 -9.594 -1.861 1.00 94.06 164 LYS A N 1
ATOM 1319 C CA . LYS A 1 164 ? -6.574 -10.498 -3.011 1.00 94.06 164 LYS A CA 1
ATOM 1320 C C . LYS A 1 164 ? -5.184 -11.039 -3.313 1.00 94.06 164 LYS A C 1
ATOM 1322 O O . LYS A 1 164 ? -4.224 -10.284 -3.465 1.00 94.06 164 LYS A O 1
ATOM 1327 N N . ILE A 1 165 ? -5.081 -12.357 -3.458 1.00 93.75 165 ILE A N 1
ATOM 1328 C CA . ILE A 1 165 ? -3.835 -12.992 -3.885 1.00 93.75 165 ILE A CA 1
ATOM 1329 C C . ILE A 1 165 ? -3.505 -12.624 -5.337 1.00 93.75 165 ILE A C 1
ATOM 1331 O O . ILE A 1 165 ? -4.392 -12.513 -6.187 1.00 93.75 165 ILE A O 1
ATOM 1335 N N . ASN A 1 166 ? -2.223 -12.434 -5.627 1.00 89.69 166 ASN A N 1
ATOM 1336 C CA . ASN A 1 166 ? -1.759 -12.232 -6.991 1.00 89.69 166 ASN A CA 1
ATOM 1337 C C . ASN A 1 166 ? -1.767 -13.551 -7.789 1.00 89.69 166 ASN A C 1
ATOM 1339 O O . ASN A 1 166 ? -1.782 -14.639 -7.213 1.00 89.69 166 ASN A O 1
ATOM 1343 N N . ASP A 1 167 ? -1.682 -13.460 -9.118 1.00 85.50 167 ASP A N 1
ATOM 1344 C CA . ASP A 1 167 ? -1.775 -14.634 -10.001 1.00 85.50 167 ASP A CA 1
ATOM 1345 C C . ASP A 1 167 ? -0.674 -15.678 -9.745 1.00 85.50 167 ASP A C 1
ATOM 1347 O O . ASP A 1 167 ? -0.897 -16.876 -9.915 1.00 85.50 167 ASP A O 1
ATOM 1351 N N . SER A 1 168 ? 0.506 -15.248 -9.277 1.00 86.00 168 SER A N 1
ATOM 1352 C CA . SER A 1 168 ? 1.600 -16.165 -8.930 1.00 86.00 168 SER A CA 1
ATOM 1353 C C . SER A 1 168 ? 1.405 -16.893 -7.595 1.00 86.00 168 SER A C 1
ATOM 1355 O O . SER A 1 168 ? 2.151 -17.823 -7.292 1.00 86.00 168 SER A O 1
ATOM 1357 N N . GLY A 1 169 ? 0.440 -16.478 -6.770 1.00 83.25 169 GLY A N 1
ATOM 1358 C CA . GLY A 1 169 ? 0.171 -17.058 -5.455 1.00 83.25 169 GLY A CA 1
ATOM 1359 C C . GLY A 1 169 ? 1.220 -16.746 -4.379 1.00 83.25 169 GLY A C 1
ATOM 1360 O O . GLY A 1 169 ? 1.164 -17.298 -3.281 1.00 83.25 169 GLY A O 1
ATOM 1361 N N . GLN A 1 170 ? 2.202 -15.894 -4.679 1.00 86.06 170 GLN A N 1
ATOM 1362 C CA . GLN A 1 170 ? 3.338 -15.613 -3.790 1.00 86.06 170 GLN A CA 1
ATOM 1363 C C . GLN A 1 170 ? 3.159 -14.334 -2.966 1.00 86.06 170 GLN A C 1
ATOM 1365 O O . GLN A 1 170 ? 3.847 -14.146 -1.957 1.00 86.06 170 GLN A O 1
ATOM 1370 N N . ALA A 1 171 ? 2.253 -13.454 -3.390 1.00 92.38 171 ALA A N 1
ATOM 1371 C CA . ALA A 1 171 ? 1.979 -12.192 -2.727 1.00 92.38 171 ALA A CA 1
ATOM 1372 C C . ALA A 1 171 ? 0.474 -11.937 -2.628 1.00 92.38 171 ALA A C 1
ATOM 1374 O O . ALA A 1 171 ? -0.308 -12.379 -3.467 1.00 92.38 171 ALA A O 1
ATOM 1375 N N . CYS A 1 172 ? 0.082 -11.194 -1.603 1.00 93.81 172 CYS A N 1
ATOM 1376 C C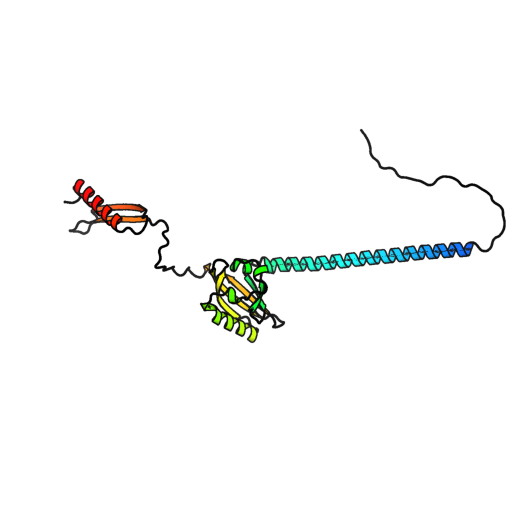A . CYS A 1 172 ? -1.269 -10.687 -1.441 1.00 93.81 172 CYS A CA 1
ATOM 1377 C C . CYS A 1 172 ? -1.250 -9.169 -1.617 1.00 93.81 172 CYS A C 1
ATOM 1379 O O . CYS A 1 172 ? -0.395 -8.481 -1.051 1.00 93.81 172 CYS A O 1
ATOM 1381 N N . HIS A 1 173 ? -2.159 -8.662 -2.443 1.00 94.75 173 HIS A N 1
ATOM 1382 C CA . HIS A 1 173 ? -2.429 -7.241 -2.580 1.00 94.75 173 HIS A CA 1
ATOM 1383 C C . HIS A 1 173 ? -3.508 -6.867 -1.576 1.00 94.75 173 HIS A C 1
ATOM 1385 O O . HIS A 1 173 ? -4.570 -7.489 -1.545 1.00 94.75 173 HIS A O 1
ATOM 1391 N N . LEU A 1 174 ? -3.207 -5.864 -0.765 1.00 96.12 174 LEU A N 1
ATOM 1392 C CA . LEU A 1 174 ? -4.123 -5.287 0.196 1.00 96.12 174 LEU A CA 1
ATOM 1393 C C . LEU A 1 174 ? -4.502 -3.881 -0.262 1.00 96.12 174 LEU A C 1
ATOM 1395 O O . LEU A 1 174 ? -3.631 -3.095 -0.645 1.00 96.12 174 LEU A O 1
ATOM 1399 N N . VAL A 1 175 ? -5.791 -3.581 -0.187 1.00 96.38 175 VAL A N 1
ATOM 1400 C CA . VAL A 1 175 ? -6.353 -2.236 -0.293 1.00 96.38 175 VAL A CA 1
ATOM 1401 C C . VAL A 1 175 ? -6.822 -1.842 1.093 1.00 96.38 175 VAL A C 1
ATOM 1403 O O . VAL A 1 175 ? -7.599 -2.569 1.702 1.00 96.38 175 VAL A O 1
ATOM 1406 N N . LEU A 1 176 ? -6.335 -0.716 1.589 1.00 95.75 176 LEU A N 1
ATOM 1407 C CA . LEU A 1 176 ? -6.712 -0.127 2.860 1.00 95.75 176 LEU A CA 1
ATOM 1408 C C . LEU A 1 176 ? -7.496 1.144 2.569 1.00 95.75 176 LEU A C 1
ATOM 1410 O O . LEU A 1 176 ? -7.003 2.060 1.904 1.00 95.75 176 LEU A O 1
ATOM 1414 N N . ILE A 1 177 ? -8.717 1.179 3.074 1.00 94.12 177 ILE A N 1
ATOM 1415 C CA . ILE A 1 177 ? -9.615 2.320 2.987 1.00 94.12 177 ILE A CA 1
ATOM 1416 C C . ILE A 1 177 ? -9.725 2.877 4.396 1.00 94.12 177 ILE A C 1
ATOM 1418 O O . ILE A 1 177 ? -10.130 2.149 5.302 1.00 94.12 177 ILE A O 1
ATOM 1422 N N . ASP A 1 178 ? -9.347 4.139 4.577 1.00 91.62 178 ASP A N 1
ATOM 1423 C CA . ASP A 1 178 ? -9.565 4.825 5.846 1.00 91.62 178 ASP A CA 1
ATOM 1424 C C . ASP A 1 178 ? -11.071 4.992 6.065 1.00 91.62 178 ASP A C 1
ATOM 1426 O O . ASP A 1 178 ? -11.789 5.529 5.217 1.00 91.62 178 ASP A O 1
ATOM 1430 N N . ILE A 1 179 ? -11.551 4.455 7.179 1.00 91.62 179 ILE A N 1
ATOM 1431 C CA . ILE A 1 179 ? -12.940 4.550 7.623 1.00 91.62 179 ILE A CA 1
ATOM 1432 C C . ILE A 1 179 ? -13.031 5.266 8.972 1.00 91.62 179 ILE A C 1
ATOM 1434 O O . ILE A 1 179 ? -14.079 5.215 9.608 1.00 91.62 179 ILE A O 1
ATOM 1438 N N . SER A 1 180 ? -11.962 5.949 9.398 1.00 85.19 180 SER A N 1
ATOM 1439 C CA . SER A 1 180 ? -11.926 6.690 10.662 1.00 85.19 180 SER A CA 1
ATOM 1440 C C . SER A 1 180 ? -13.028 7.747 10.729 1.00 85.19 180 SER A C 1
ATOM 1442 O O . SER A 1 180 ? -13.646 7.886 11.771 1.00 85.19 180 SER A O 1
ATOM 1444 N N . ASP A 1 181 ? -13.370 8.394 9.610 1.00 82.31 181 ASP A N 1
ATOM 1445 C CA . ASP A 1 181 ? -14.475 9.368 9.550 1.00 82.31 181 ASP A CA 1
ATOM 1446 C C . ASP A 1 181 ? -15.872 8.730 9.693 1.00 82.31 181 ASP A C 1
ATOM 1448 O O . ASP A 1 181 ? -16.853 9.422 9.955 1.00 82.31 181 ASP A O 1
ATOM 1452 N N . ARG A 1 182 ? -15.994 7.414 9.464 1.00 80.25 182 ARG A N 1
ATOM 1453 C CA . ARG A 1 182 ? -17.267 6.671 9.557 1.00 80.25 182 ARG A CA 1
ATOM 1454 C C . ARG A 1 182 ? -17.524 6.126 10.951 1.00 80.25 182 ARG A C 1
ATOM 1456 O O . ARG A 1 182 ? -18.651 5.753 11.265 1.00 80.25 182 ARG A O 1
ATOM 1463 N N . ILE A 1 183 ? -16.468 6.021 11.743 1.00 70.50 183 ILE A N 1
ATOM 1464 C CA . ILE A 1 183 ? -16.543 5.614 13.129 1.00 70.50 183 ILE A CA 1
ATOM 1465 C C . ILE A 1 183 ? -16.611 6.917 13.897 1.00 70.50 183 ILE A C 1
ATOM 1467 O O . ILE A 1 183 ? -15.619 7.636 13.987 1.00 70.50 183 ILE A O 1
ATOM 1471 N N . GLU A 1 184 ? -17.799 7.242 14.413 1.00 56.72 184 GLU A N 1
ATOM 1472 C CA . GLU A 1 184 ? -17.895 8.272 15.443 1.00 56.72 184 GLU A CA 1
ATOM 1473 C C . GLU A 1 184 ? -16.794 7.974 16.462 1.00 56.72 184 GLU A C 1
ATOM 1475 O O . GLU A 1 184 ? -16.694 6.812 16.887 1.00 56.72 184 GLU A O 1
ATOM 1480 N N . PRO A 1 185 ? -15.921 8.947 16.799 1.00 49.56 185 PRO A N 1
ATOM 1481 C CA . PRO A 1 185 ? -14.917 8.715 17.820 1.00 49.56 185 PRO A CA 1
ATOM 1482 C C . PRO A 1 185 ? -15.683 8.132 19.003 1.00 49.56 185 PRO A C 1
ATOM 1484 O O . PRO A 1 185 ? -16.669 8.754 19.413 1.00 49.56 185 PRO A O 1
ATOM 1487 N N . PRO A 1 186 ? -15.340 6.916 19.481 1.00 45.97 186 PRO A N 1
ATOM 1488 C CA . PRO A 1 186 ? -16.033 6.357 20.627 1.00 45.97 186 PRO A CA 1
ATOM 1489 C C . PRO A 1 186 ? -15.985 7.456 21.667 1.00 45.97 186 PRO A C 1
ATOM 1491 O O . PRO A 1 186 ? -14.879 7.919 21.946 1.00 45.97 186 PRO A O 1
ATOM 1494 N N . ALA A 1 187 ? -17.157 7.942 22.106 1.00 41.31 187 ALA A N 1
ATOM 1495 C CA . ALA A 1 187 ? -17.252 9.020 23.076 1.00 41.31 187 ALA A CA 1
ATOM 1496 C C . ALA A 1 187 ? -16.204 8.710 24.134 1.00 41.31 187 ALA A C 1
ATOM 1498 O O . ALA A 1 187 ? -16.286 7.664 24.785 1.00 41.31 187 ALA A O 1
ATOM 1499 N N . VAL A 1 188 ? -15.128 9.499 24.148 1.00 40.31 188 VAL A N 1
ATOM 1500 C CA . VAL A 1 188 ? -13.945 9.170 24.923 1.00 40.31 188 VAL A CA 1
ATOM 1501 C C . VAL A 1 188 ? -14.375 9.382 26.359 1.00 40.31 188 VAL A C 1
ATOM 1503 O O . VAL A 1 188 ? -14.308 10.480 26.893 1.00 40.31 188 VAL A O 1
ATOM 1506 N N . TYR A 1 189 ? -14.900 8.332 26.980 1.00 41.16 189 TYR A N 1
ATOM 1507 C CA . TYR A 1 189 ? -15.072 8.295 28.411 1.00 41.16 189 TYR A CA 1
ATOM 1508 C C . TYR A 1 189 ? -13.691 7.992 28.980 1.00 41.16 189 TYR A C 1
ATOM 1510 O O . TYR A 1 189 ? -13.354 6.853 29.297 1.00 41.16 189 TYR A O 1
ATOM 1518 N N . THR A 1 190 ? -12.846 9.019 29.034 1.00 37.12 190 THR A N 1
ATOM 1519 C CA . THR A 1 190 ? -11.660 9.041 29.881 1.00 37.12 190 THR A CA 1
ATOM 1520 C C . THR A 1 190 ? -12.103 9.490 31.269 1.00 37.12 190 THR A C 1
ATOM 1522 O O . THR A 1 190 ? -12.357 10.677 31.465 1.00 37.12 190 THR A O 1
ATOM 1525 N N . PRO A 1 191 ? -12.168 8.611 32.287 1.00 40.34 191 PRO A N 1
ATOM 1526 C CA . PRO A 1 191 ? -12.032 9.077 33.657 1.00 40.34 191 PRO A CA 1
ATOM 1527 C C . PRO A 1 191 ? -10.564 9.494 33.841 1.00 40.34 191 PRO A C 1
ATOM 1529 O O . PRO A 1 191 ? -9.725 8.724 34.299 1.00 40.34 191 PRO A O 1
ATOM 1532 N N . GLY A 1 192 ? -10.241 10.696 33.372 1.00 38.03 192 GLY A N 1
ATOM 1533 C CA . GLY A 1 192 ? -8.900 11.264 33.330 1.00 38.03 192 GLY A CA 1
ATOM 1534 C C . GLY A 1 192 ? -8.947 12.587 32.575 1.00 38.03 192 GLY A C 1
ATOM 1535 O O . GLY A 1 192 ? -9.153 12.597 31.368 1.00 38.03 192 GLY A O 1
ATOM 1536 N N . TYR A 1 193 ? -8.831 13.686 33.312 1.00 38.66 193 TYR A N 1
ATOM 1537 C CA . TYR A 1 193 ? -9.035 15.051 32.834 1.00 38.66 193 TYR A CA 1
ATOM 1538 C C . TYR A 1 193 ? -8.028 15.454 31.741 1.00 38.66 193 TYR A C 1
ATOM 1540 O O . TYR A 1 193 ? -6.819 15.431 31.974 1.00 38.66 193 TYR A O 1
ATOM 1548 N N . THR A 1 194 ? -8.522 15.905 30.589 1.00 35.47 194 THR A N 1
ATOM 1549 C CA . THR A 1 194 ? -7.849 16.897 29.739 1.00 35.47 194 THR A CA 1
ATOM 1550 C C . THR A 1 194 ? -8.569 18.216 29.980 1.00 35.47 194 THR A C 1
ATOM 1552 O O . THR A 1 194 ? -9.709 18.368 29.557 1.00 35.47 194 THR A O 1
ATOM 1555 N N . ALA A 1 195 ? -7.947 19.127 30.731 1.00 42.50 195 ALA A N 1
ATOM 1556 C CA . ALA A 1 195 ? -8.491 20.463 30.948 1.00 42.50 195 ALA A CA 1
ATOM 1557 C C . ALA A 1 195 ? -8.292 21.285 29.665 1.00 42.50 195 ALA A C 1
ATOM 1559 O O . ALA A 1 195 ? -7.258 21.923 29.482 1.00 42.50 195 ALA A O 1
ATOM 1560 N N . GLU A 1 196 ? -9.246 21.182 28.744 1.00 42.28 196 GLU A N 1
ATOM 1561 C CA . GLU A 1 196 ? -9.577 22.299 27.859 1.00 42.28 196 GLU A CA 1
ATOM 1562 C C . GLU A 1 196 ? -10.283 23.338 28.739 1.00 42.28 196 GLU A C 1
ATOM 1564 O O . GLU A 1 196 ? -11.024 22.935 29.632 1.00 42.28 196 GLU A O 1
ATOM 1569 N N . ASP A 1 197 ? -9.987 24.630 28.576 1.00 51.72 197 ASP A N 1
ATOM 1570 C CA . ASP A 1 197 ? -10.468 25.697 29.465 1.00 51.72 197 ASP A CA 1
ATOM 1571 C C . ASP A 1 197 ? -11.9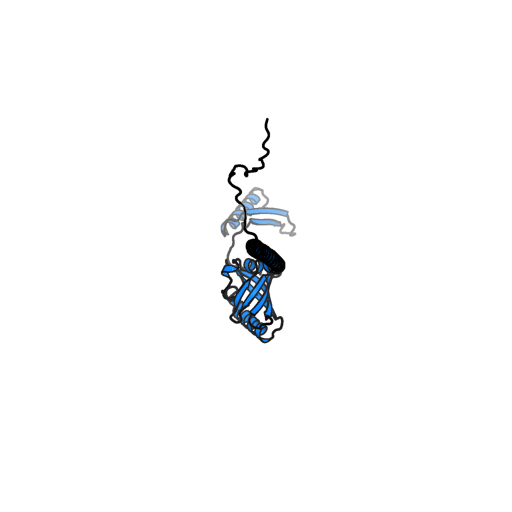92 25.581 29.705 1.00 51.72 197 ASP A C 1
ATOM 1573 O O . ASP A 1 197 ? -12.810 25.914 28.846 1.00 51.72 197 ASP A O 1
ATOM 1577 N N . GLU A 1 198 ? -12.377 25.039 30.868 1.00 51.84 198 GLU A N 1
ATOM 1578 C CA . GLU A 1 198 ? -13.773 24.809 31.235 1.00 51.84 198 GLU A CA 1
ATOM 1579 C C . GLU A 1 198 ? -14.337 26.102 31.828 1.00 51.84 198 GLU A C 1
ATOM 1581 O O . GLU A 1 198 ? -13.987 26.522 32.934 1.00 51.84 198 GLU A O 1
ATOM 1586 N N . TYR A 1 199 ? -15.241 26.740 31.091 1.00 55.66 199 TYR A N 1
ATOM 1587 C CA . TYR A 1 199 ? -16.069 27.817 31.615 1.00 55.66 199 TYR A CA 1
ATOM 1588 C C . TYR A 1 199 ? -17.283 27.201 32.315 1.00 55.66 199 TYR A C 1
ATOM 1590 O O . TYR A 1 199 ? -18.031 26.424 31.717 1.00 55.66 199 TYR A O 1
ATOM 1598 N N . ALA A 1 200 ? -17.524 27.557 33.577 1.00 54.88 200 ALA A N 1
ATOM 1599 C CA . ALA A 1 200 ? -18.816 27.291 34.193 1.00 54.88 200 ALA A CA 1
ATOM 1600 C C . ALA A 1 200 ? -19.783 28.416 33.846 1.00 54.88 200 ALA A C 1
ATOM 1602 O O . ALA A 1 200 ? -19.628 29.549 34.306 1.00 54.88 200 ALA A O 1
ATOM 1603 N N . LEU A 1 201 ? -20.813 28.070 33.076 1.00 53.78 201 LEU A N 1
ATOM 1604 C CA . LEU A 1 201 ? -22.007 28.888 32.939 1.00 53.78 201 LEU A CA 1
ATOM 1605 C C . LEU A 1 201 ? -22.954 28.536 34.089 1.00 53.78 201 LEU A C 1
ATOM 1607 O O . LEU A 1 201 ? -23.574 27.471 34.093 1.00 53.78 201 LEU A O 1
ATOM 1611 N N . MET A 1 202 ? -23.044 29.411 35.087 1.00 62.22 202 MET A N 1
ATOM 1612 C CA . MET A 1 202 ? -23.949 29.217 36.216 1.00 62.22 202 MET A CA 1
ATOM 1613 C C . MET A 1 202 ? -25.146 30.145 36.081 1.00 62.22 202 MET A C 1
ATOM 1615 O O . MET A 1 202 ? -24.998 31.364 36.133 1.00 62.22 202 MET A O 1
ATOM 1619 N N . GLU A 1 203 ? -26.332 29.560 35.927 1.00 55.31 203 GLU A N 1
ATOM 1620 C CA . GLU A 1 203 ? -27.599 30.285 35.917 1.00 55.31 203 GLU A CA 1
ATOM 1621 C C . GLU A 1 203 ? -28.293 30.126 37.276 1.00 55.31 203 GLU A C 1
ATOM 1623 O O . GLU A 1 203 ? -28.627 29.019 37.704 1.00 55.31 203 GLU A O 1
ATOM 1628 N N . THR A 1 204 ? -28.489 31.240 37.979 1.00 69.25 204 THR A N 1
ATOM 1629 C CA . THR A 1 204 ? -29.154 31.286 39.282 1.00 69.25 204 THR A CA 1
ATOM 1630 C C . THR A 1 204 ? -30.533 31.897 39.125 1.00 69.25 204 THR A C 1
ATOM 1632 O O . THR A 1 204 ? -30.673 33.058 38.748 1.00 69.25 204 THR A O 1
ATOM 1635 N N . ASN A 1 205 ? -31.552 31.108 39.457 1.00 76.12 205 ASN A N 1
ATOM 1636 C CA . ASN A 1 205 ? -32.954 31.468 39.311 1.00 76.12 205 ASN A CA 1
ATOM 1637 C C . ASN A 1 205 ? -33.632 31.524 40.685 1.00 76.12 205 ASN A C 1
ATOM 1639 O O . ASN A 1 205 ? -33.633 30.540 41.425 1.00 76.12 205 ASN A O 1
ATOM 1643 N N . LEU A 1 206 ? -34.240 32.664 41.013 1.00 75.06 206 LEU A N 1
ATOM 1644 C CA . LEU A 1 206 ? -35.030 32.861 42.224 1.00 75.06 206 LEU A CA 1
ATOM 1645 C C . LEU A 1 206 ? -36.514 32.723 41.889 1.00 75.06 206 LEU A C 1
ATOM 1647 O O . LEU A 1 206 ? -37.046 33.473 41.069 1.00 75.06 206 LEU A O 1
ATOM 1651 N N . TYR A 1 207 ? -37.195 31.794 42.553 1.00 73.62 207 TYR A N 1
ATOM 1652 C CA . TYR A 1 207 ? -38.623 31.541 42.369 1.00 73.62 207 TYR A CA 1
ATOM 1653 C C . TYR A 1 207 ? -39.424 31.977 43.593 1.00 73.62 207 TYR A C 1
ATOM 1655 O O . TYR A 1 207 ? -38.979 31.870 44.733 1.00 73.62 207 TYR A O 1
ATOM 1663 N N . ASN A 1 208 ? -40.651 32.433 43.360 1.00 72.56 208 ASN A N 1
ATOM 1664 C CA . ASN A 1 208 ? -41.608 32.690 44.422 1.00 72.56 208 ASN A CA 1
ATOM 1665 C C . ASN A 1 208 ? -42.080 31.360 45.027 1.00 72.56 208 ASN A C 1
ATOM 1667 O O . ASN A 1 208 ? -42.668 30.537 44.326 1.00 72.56 208 ASN A O 1
ATOM 1671 N N . ALA A 1 209 ? -41.891 31.173 46.333 1.00 75.12 209 ALA A N 1
ATOM 1672 C CA . ALA A 1 209 ? -42.206 29.915 47.012 1.00 75.12 209 ALA A CA 1
ATOM 1673 C C . ALA A 1 209 ? -43.700 29.517 46.980 1.00 75.12 209 ALA A C 1
ATOM 1675 O O . ALA A 1 209 ? -44.018 28.340 47.115 1.00 75.12 209 ALA A O 1
ATOM 1676 N N . GLY A 1 210 ? -44.627 30.468 46.805 1.00 75.62 210 GLY A N 1
ATOM 1677 C CA . GLY A 1 210 ? -46.070 30.200 46.861 1.00 75.62 210 GLY A CA 1
ATOM 1678 C C . GLY A 1 210 ? -46.709 29.811 45.525 1.00 75.62 210 GLY A C 1
ATOM 1679 O O . GLY A 1 210 ? -47.728 29.127 45.514 1.00 75.62 210 GLY A O 1
ATOM 1680 N N . ASN A 1 211 ? -46.141 30.247 44.397 1.00 83.94 211 ASN A N 1
ATOM 1681 C CA . ASN A 1 211 ? -46.697 29.980 43.061 1.00 83.94 211 ASN A CA 1
ATOM 1682 C C . ASN A 1 211 ? -45.665 29.467 42.045 1.00 83.94 211 ASN A C 1
ATOM 1684 O O . ASN A 1 211 ? -45.999 29.302 40.873 1.00 83.94 211 ASN A O 1
ATOM 1688 N N . ASN A 1 212 ? -44.427 29.230 42.486 1.00 75.62 212 ASN A N 1
ATOM 1689 C CA . ASN A 1 212 ? -43.311 28.750 41.677 1.00 75.62 212 ASN A CA 1
ATOM 1690 C C . ASN A 1 212 ? -43.002 29.624 40.442 1.00 75.62 212 ASN A C 1
ATOM 1692 O O . ASN A 1 212 ? -42.436 29.148 39.460 1.00 75.62 212 ASN A O 1
ATOM 1696 N N . LYS A 1 213 ? -43.389 30.908 40.463 1.00 71.81 213 LYS A N 1
ATOM 1697 C CA . LYS A 1 213 ? -43.105 31.861 39.384 1.00 71.81 213 LYS A CA 1
ATOM 1698 C C . LYS A 1 213 ? -41.693 32.422 39.546 1.00 71.81 213 LYS A C 1
ATOM 1700 O O . LYS A 1 213 ? -41.338 32.858 40.639 1.00 71.81 213 LYS A O 1
ATOM 1705 N N . LEU A 1 214 ? -40.917 32.444 38.463 1.00 69.94 214 LEU A N 1
ATOM 1706 C CA . LEU A 1 214 ? -39.588 33.059 38.428 1.00 69.94 214 LEU A CA 1
ATOM 1707 C C . LEU A 1 214 ? -39.700 34.551 38.783 1.00 69.94 214 LEU A C 1
ATOM 1709 O O . LEU A 1 214 ? -40.425 35.296 38.122 1.00 69.94 214 LEU A O 1
ATOM 1713 N N . ILE A 1 215 ? -39.021 34.961 39.849 1.00 77.38 215 ILE A N 1
ATOM 1714 C CA . ILE A 1 215 ? -38.914 36.354 40.297 1.00 77.38 215 ILE A CA 1
ATOM 1715 C C . ILE A 1 215 ? -37.687 37.001 39.657 1.00 77.38 215 ILE A C 1
ATOM 1717 O O . ILE A 1 215 ? -37.752 38.157 39.246 1.00 77.38 215 ILE A O 1
ATOM 1721 N N . TRP A 1 216 ? -36.581 36.262 39.567 1.00 67.69 216 TRP A N 1
ATOM 1722 C CA . TRP A 1 216 ? -35.305 36.794 39.104 1.00 67.69 216 TRP A CA 1
ATOM 1723 C C . TRP A 1 216 ? -34.410 35.691 38.536 1.00 67.69 216 TRP A C 1
ATOM 1725 O O . TRP A 1 216 ? -34.505 34.541 38.960 1.00 67.69 216 TRP A O 1
ATOM 1735 N N . SER A 1 217 ? -33.545 36.053 37.593 1.00 63.66 217 SER A N 1
ATOM 1736 C CA . SER A 1 217 ? -32.559 35.173 36.970 1.00 63.66 217 SER A CA 1
ATOM 1737 C C . SER A 1 217 ? -31.282 35.957 36.683 1.00 63.66 217 SER A C 1
ATOM 1739 O O . SER A 1 217 ? -31.358 37.113 36.259 1.00 63.66 217 SER A O 1
ATOM 1741 N N . ALA A 1 218 ? -30.127 35.325 36.867 1.00 61.84 218 ALA A N 1
ATOM 1742 C CA . ALA A 1 218 ? -28.881 35.773 36.264 1.00 61.84 218 ALA A CA 1
ATOM 1743 C C . ALA A 1 218 ? -28.031 34.589 35.830 1.00 61.84 218 ALA A C 1
ATOM 1745 O O . ALA A 1 218 ? -28.043 33.539 36.469 1.00 61.84 218 ALA A O 1
ATOM 1746 N N . ALA A 1 219 ? -27.238 34.811 34.788 1.00 60.00 219 ALA A N 1
ATOM 1747 C CA . ALA A 1 219 ? -26.184 33.907 34.372 1.00 60.00 219 ALA A CA 1
ATOM 1748 C C . ALA A 1 219 ? -24.829 34.600 34.524 1.00 60.00 219 ALA A C 1
ATOM 1750 O O . ALA A 1 219 ? -24.681 35.773 34.172 1.00 60.00 219 ALA A O 1
ATOM 1751 N N . SER A 1 220 ? -23.847 33.869 35.036 1.00 56.12 220 SER A N 1
ATOM 1752 C CA . SER A 1 220 ? -22.447 34.282 35.034 1.00 56.12 220 SER A CA 1
ATOM 1753 C C . SER A 1 220 ? -21.601 33.215 34.366 1.00 56.12 220 SER A C 1
ATOM 1755 O O . SER A 1 220 ? -21.836 32.022 34.566 1.00 56.12 220 SER A O 1
ATOM 1757 N N . GLU A 1 221 ? -20.597 33.658 33.625 1.00 60.75 221 GLU A N 1
ATOM 1758 C CA . GLU A 1 221 ? -19.584 32.801 33.028 1.00 60.75 221 GLU A CA 1
ATOM 1759 C C . GLU A 1 221 ? -18.262 33.025 33.762 1.00 60.75 221 GLU A C 1
ATOM 1761 O O . GLU A 1 221 ? -17.829 34.168 33.926 1.00 60.75 221 GLU A O 1
ATOM 1766 N N . THR A 1 222 ? -17.643 31.941 34.226 1.00 59.00 222 THR A N 1
ATOM 1767 C CA . THR A 1 222 ? -16.372 32.005 34.956 1.00 59.00 222 THR A CA 1
ATOM 1768 C C . THR A 1 222 ? -15.426 30.918 34.466 1.00 59.00 222 THR A C 1
ATOM 1770 O O . THR A 1 222 ? -15.805 29.749 34.413 1.00 59.00 222 THR A O 1
ATOM 1773 N N . GLU A 1 223 ? -14.185 31.304 34.167 1.00 56.03 223 GLU A N 1
ATOM 1774 C CA . GLU A 1 223 ? -13.082 30.387 33.855 1.00 56.03 223 GLU A CA 1
ATOM 1775 C C . GLU A 1 223 ? -12.702 29.564 35.088 1.00 56.03 223 GLU A C 1
ATOM 1777 O O . GLU A 1 223 ? -12.336 30.117 36.131 1.00 56.03 223 GLU A O 1
ATOM 1782 N N . ILE A 1 224 ? -12.779 28.236 34.984 1.00 58.50 224 ILE A N 1
ATOM 1783 C CA . ILE A 1 224 ? -12.370 27.334 36.059 1.00 58.50 224 ILE A CA 1
ATOM 1784 C C . ILE A 1 224 ? -10.938 26.864 35.805 1.00 58.50 224 ILE A C 1
ATOM 1786 O O . ILE A 1 224 ? -10.674 25.988 34.986 1.00 58.50 224 ILE A O 1
ATOM 1790 N N . PHE A 1 225 ? -9.998 27.391 36.591 1.00 52.03 225 PHE A N 1
ATOM 1791 C CA . PHE A 1 225 ? -8.637 26.862 36.648 1.00 52.03 225 PHE A CA 1
ATOM 1792 C C . PHE A 1 225 ? -8.547 25.728 37.682 1.00 52.03 225 PHE A C 1
ATOM 1794 O O . PHE A 1 225 ? -8.328 25.958 38.872 1.00 52.03 225 PHE A O 1
ATOM 1801 N N . GLY A 1 226 ? -8.680 24.482 37.219 1.00 53.75 226 GLY A N 1
ATOM 1802 C CA . GLY A 1 226 ? -8.480 23.276 38.033 1.00 53.75 226 GLY A CA 1
ATOM 1803 C C . GLY A 1 226 ? -9.634 22.921 38.988 1.00 53.75 226 GLY A C 1
ATOM 1804 O O . GLY A 1 226 ? -10.586 23.670 39.179 1.00 53.75 226 GLY A O 1
ATOM 1805 N N . SER A 1 227 ? -9.564 21.734 39.603 1.00 52.28 227 SER A N 1
ATOM 1806 C CA . SER A 1 227 ? -10.690 21.088 40.306 1.00 52.28 227 SER A CA 1
ATOM 1807 C C . SER A 1 227 ? -10.970 21.612 41.727 1.00 52.28 227 SER A C 1
ATOM 1809 O O . SER A 1 227 ? -11.172 20.820 42.654 1.00 52.28 227 SER A O 1
ATOM 1811 N N . ASN A 1 228 ? -10.963 22.926 41.949 1.00 51.50 228 ASN A N 1
ATOM 1812 C CA . ASN A 1 228 ? -11.182 23.485 43.284 1.00 51.50 228 ASN A CA 1
ATOM 1813 C C . ASN A 1 228 ? -12.673 23.779 43.538 1.00 51.50 228 ASN A C 1
ATOM 1815 O O . ASN A 1 228 ? -13.144 24.906 43.397 1.00 51.50 228 ASN A O 1
ATOM 1819 N N . GLN A 1 229 ? -13.418 22.752 43.972 1.00 50.03 229 GLN A N 1
ATOM 1820 C CA . GLN A 1 229 ? -14.834 22.853 44.380 1.00 50.03 229 GLN A CA 1
ATOM 1821 C C . GLN A 1 229 ? -15.103 23.935 45.447 1.00 50.03 229 GLN A C 1
ATOM 1823 O O . GLN A 1 229 ? -16.230 24.422 45.564 1.00 50.03 229 GLN A O 1
ATOM 1828 N N . ASP A 1 230 ? -14.085 24.338 46.208 1.00 52.22 230 ASP A N 1
ATOM 1829 C CA . ASP A 1 230 ? -14.200 25.355 47.256 1.00 52.22 230 ASP A CA 1
ATOM 1830 C C . ASP A 1 230 ? -14.412 26.777 46.708 1.00 52.22 230 ASP A C 1
ATOM 1832 O O . ASP A 1 230 ? -15.038 27.603 47.376 1.00 52.22 230 ASP A O 1
ATOM 1836 N N . GLN A 1 231 ? -13.988 27.063 45.470 1.00 52.72 231 GLN A N 1
ATOM 1837 C CA . GLN A 1 231 ? -14.224 28.371 44.844 1.00 52.72 231 GLN A CA 1
ATOM 1838 C C . GLN A 1 231 ? -15.702 28.573 44.475 1.00 52.72 231 GLN A C 1
ATOM 1840 O O . GLN A 1 231 ? -16.245 29.654 44.684 1.00 52.72 231 GLN A O 1
ATOM 1845 N N . ILE A 1 232 ? -16.393 27.521 44.025 1.00 53.16 232 ILE A N 1
ATOM 1846 C CA . ILE A 1 232 ? -17.813 27.594 43.637 1.00 53.16 232 ILE A CA 1
ATOM 1847 C C . ILE A 1 232 ? -18.700 27.904 44.855 1.00 53.16 232 ILE A C 1
ATOM 1849 O O . ILE A 1 232 ? -19.611 28.729 44.777 1.00 53.16 232 ILE A O 1
ATOM 1853 N N . LYS A 1 233 ? -18.404 27.301 46.015 1.00 51.53 233 LYS A N 1
ATOM 1854 C CA . LYS A 1 233 ? -19.141 27.570 47.264 1.00 51.53 233 LYS A CA 1
ATOM 1855 C C . LYS A 1 233 ? -18.933 28.997 47.774 1.00 51.53 233 LYS A C 1
ATOM 1857 O O . LYS A 1 233 ? -19.877 29.597 48.283 1.00 51.53 233 LYS A O 1
ATOM 1862 N N . SER A 1 234 ? -17.726 29.542 47.612 1.00 56.66 234 SER A N 1
ATOM 1863 C CA . SER A 1 234 ? -17.408 30.929 47.973 1.00 56.66 234 SER A CA 1
ATOM 1864 C C . SER A 1 234 ? -18.247 31.935 47.176 1.00 56.66 234 SER A C 1
ATOM 1866 O O . SER A 1 234 ? -18.746 32.894 47.761 1.00 56.66 234 SER A O 1
ATOM 1868 N N . TYR A 1 235 ? -18.459 31.704 45.879 1.00 60.97 235 TYR A N 1
ATOM 1869 C CA . TYR A 1 235 ? -19.224 32.620 45.027 1.00 60.97 235 TYR A CA 1
ATOM 1870 C C . TYR A 1 235 ? -20.726 32.633 45.326 1.00 60.97 235 TYR A C 1
ATOM 1872 O O . TYR A 1 235 ? -21.341 33.698 45.283 1.00 60.97 235 TYR A O 1
ATOM 1880 N N . ILE A 1 236 ? -21.318 31.484 45.677 1.00 60.91 236 ILE A N 1
ATOM 1881 C CA . ILE A 1 236 ? -22.730 31.429 46.097 1.00 60.91 236 ILE A CA 1
ATOM 1882 C C . ILE A 1 236 ? -22.940 32.261 47.368 1.00 60.91 236 ILE A C 1
ATOM 1884 O O . ILE A 1 236 ? -23.917 32.999 47.446 1.00 60.91 236 ILE A O 1
ATOM 1888 N N . GLY A 1 237 ? -22.005 32.200 48.325 1.00 61.53 237 GLY A N 1
ATOM 1889 C CA . GLY A 1 237 ? -22.046 33.038 49.528 1.00 61.53 237 GLY A CA 1
ATOM 1890 C C . GLY A 1 237 ? -22.051 34.532 49.199 1.00 61.53 237 GLY A C 1
ATOM 1891 O O . GLY A 1 237 ? -22.955 35.244 49.615 1.00 61.53 237 GLY A O 1
ATOM 1892 N N . VAL A 1 238 ? -21.119 34.982 48.350 1.00 63.94 238 VAL A N 1
ATOM 1893 C CA . VAL A 1 238 ? -21.023 36.395 47.933 1.00 63.94 238 VAL A CA 1
ATOM 1894 C C . VAL A 1 238 ? -22.289 36.876 47.214 1.00 63.94 238 VAL A C 1
ATOM 1896 O O . VAL A 1 238 ? -22.719 38.009 47.419 1.00 63.94 238 VAL A O 1
ATOM 1899 N N . MET A 1 239 ? -22.912 36.033 46.383 1.00 64.25 239 MET A N 1
ATOM 1900 C CA . MET A 1 239 ? -24.164 36.391 45.708 1.00 64.25 239 MET A CA 1
ATOM 1901 C C . MET A 1 239 ? -25.349 36.484 46.674 1.00 64.25 239 MET A C 1
ATOM 1903 O O . MET A 1 239 ? -26.150 37.408 46.547 1.00 64.25 239 MET A O 1
ATOM 1907 N N . VAL A 1 240 ? -25.456 35.572 47.646 1.00 65.94 240 VAL A N 1
ATOM 1908 C CA . VAL A 1 240 ? -26.504 35.627 48.679 1.00 65.94 240 VAL A CA 1
ATOM 1909 C C . VAL A 1 240 ? -26.338 36.871 49.553 1.00 65.94 240 VAL A C 1
ATOM 1911 O O . VAL A 1 240 ? -27.325 37.563 49.799 1.00 65.94 240 VAL A O 1
ATOM 1914 N N . ASP A 1 241 ? -25.107 37.203 49.941 1.00 67.69 241 ASP A N 1
ATOM 1915 C CA . ASP A 1 241 ? -24.804 38.403 50.726 1.00 67.69 241 ASP A CA 1
ATOM 1916 C C . ASP A 1 241 ? -25.169 39.680 49.946 1.00 67.69 241 ASP A C 1
ATOM 1918 O O . ASP A 1 241 ? -25.901 40.529 50.450 1.00 67.69 241 ASP A O 1
ATOM 1922 N N . ALA A 1 242 ? -24.783 39.773 48.667 1.00 64.44 242 ALA A N 1
ATOM 1923 C CA . ALA A 1 242 ? -25.131 40.911 47.811 1.00 64.44 242 ALA A CA 1
ATOM 1924 C C . ALA A 1 242 ? -26.648 41.050 47.569 1.00 64.44 242 ALA A C 1
ATOM 1926 O O . ALA A 1 242 ? -27.166 42.162 47.462 1.00 64.44 242 ALA A O 1
ATOM 1927 N N . MET A 1 243 ? -27.380 39.936 47.484 1.00 66.94 243 MET A N 1
ATOM 1928 C CA . MET A 1 243 ? -28.842 39.939 47.362 1.00 66.94 243 MET A CA 1
ATOM 1929 C C . MET A 1 243 ? -29.541 40.326 48.669 1.00 66.94 243 MET A C 1
ATOM 1931 O O . MET A 1 243 ? -30.593 40.968 48.626 1.00 66.94 243 MET A O 1
ATOM 1935 N N . SER A 1 244 ? -28.966 39.964 49.817 1.00 70.38 244 SER A N 1
ATOM 1936 C CA . SER A 1 244 ? -29.429 40.413 51.132 1.00 70.38 244 SER A CA 1
ATOM 1937 C C . SER A 1 244 ? -29.204 41.918 51.312 1.00 70.38 244 SER A C 1
ATOM 1939 O O . SER A 1 244 ? -30.105 42.617 51.769 1.00 70.38 244 SER A O 1
ATOM 1941 N N . ASP A 1 245 ? -28.050 42.438 50.882 1.00 71.94 245 ASP A N 1
ATOM 1942 C CA . ASP A 1 245 ? -27.716 43.871 50.933 1.00 71.94 245 ASP A CA 1
ATOM 1943 C C . ASP A 1 245 ? -28.632 44.732 50.045 1.00 71.94 245 ASP A C 1
ATOM 1945 O O . ASP A 1 245 ? -28.846 45.913 50.319 1.00 71.94 245 ASP A O 1
ATOM 1949 N N . GLN A 1 246 ? -29.202 44.147 48.987 1.00 69.88 246 GLN A N 1
ATOM 1950 C CA . GLN A 1 246 ? -30.182 44.790 48.103 1.00 69.88 246 GLN A CA 1
ATOM 1951 C C . GLN A 1 246 ? -31.647 44.573 48.536 1.00 69.88 246 GLN A C 1
ATOM 1953 O O . GLN A 1 246 ? -32.557 44.900 47.775 1.00 69.88 246 GLN A O 1
ATOM 1958 N N . GLU A 1 247 ? -31.887 44.017 49.732 1.00 73.44 247 GLU A N 1
ATOM 1959 C CA . GLU A 1 247 ? -33.213 43.676 50.285 1.00 73.44 247 GLU A CA 1
ATOM 1960 C C . GLU A 1 247 ? -34.050 42.714 49.409 1.00 73.44 247 GLU A C 1
ATOM 1962 O O . GLU A 1 247 ? -35.273 42.619 49.553 1.00 73.44 247 GLU A O 1
ATOM 1967 N N . LEU A 1 248 ? -33.410 41.974 48.495 1.00 61.47 248 LEU A N 1
ATOM 1968 C CA . LEU A 1 248 ? -34.071 40.985 47.630 1.00 61.47 248 LEU A CA 1
ATOM 1969 C C . LEU A 1 248 ? -34.324 39.658 48.360 1.00 61.47 248 LEU A C 1
ATOM 1971 O O . LEU A 1 248 ? -35.233 38.909 47.994 1.00 61.47 248 LEU A O 1
ATOM 1975 N N . LEU A 1 249 ? -33.538 39.388 49.401 1.00 61.00 249 LEU A N 1
ATOM 1976 C CA . LEU A 1 249 ? -33.707 38.291 50.349 1.00 61.00 249 LEU A CA 1
ATOM 1977 C C . LEU A 1 249 ? -33.937 38.896 51.745 1.00 61.00 249 LEU A C 1
ATOM 1979 O O . LEU A 1 249 ? -33.355 39.928 52.071 1.00 61.00 249 LEU A O 1
ATOM 1983 N N . ARG A 1 250 ? -34.820 38.290 52.544 1.00 58.44 250 ARG A N 1
ATOM 1984 C CA . ARG A 1 250 ? -35.100 38.686 53.935 1.00 58.44 250 ARG A CA 1
ATOM 1985 C C . ARG A 1 250 ? -34.560 37.661 54.912 1.00 58.44 250 ARG A C 1
ATOM 1987 O O . ARG A 1 250 ? -34.668 36.458 54.585 1.00 58.44 250 ARG A O 1
#

pLDDT: mean 75.95, std 21.33, range [31.12, 98.19]

Solvent-accessible surface area (backbone atoms only — not comparable to full-atom values): 14800 Å² total; per-residue (Å²): 137,82,88,84,83,84,76,87,82,87,84,87,86,83,86,86,87,83,83,92,80,85,89,83,93,85,73,68,71,66,59,57,50,51,56,50,53,52,51,52,49,52,50,52,52,50,52,52,50,49,55,49,50,54,51,51,50,52,52,50,52,54,52,49,54,53,51,52,54,52,49,49,53,46,44,55,63,47,43,64,26,96,46,16,37,38,31,27,36,84,86,41,26,22,68,45,52,22,53,38,32,19,55,69,33,62,45,58,48,80,73,47,41,71,34,54,52,68,76,37,36,37,78,89,44,42,66,56,53,53,51,52,51,52,46,20,68,69,67,65,40,81,40,76,51,76,49,45,31,33,26,76,83,65,49,80,40,36,29,40,37,38,32,32,45,43,96,84,69,59,36,36,40,33,41,36,39,83,40,48,91,75,46,72,74,70,79,80,82,58,97,62,91,76,88,64,92,44,62,49,77,49,72,51,73,44,57,39,90,89,76,70,45,78,75,46,75,50,72,49,79,44,82,51,84,68,94,58,68,67,58,61,57,52,52,54,50,54,51,53,52,55,35,41,77,68,66,76,45,132

Nearest PDB structures (foldseek):
  8px4-assembly2_B-2  TM=9.155E-01  e=2.080E-06  Leptospira interrogans serovar Copenhageni
  2gj3-assembly1_A  TM=8.620E-01  e=3.073E-06  Azotobacter vinelandii
  1vb6-assembly1_B  TM=8.050E-01  e=2.599E-06  Escherichia coli K-12
  8ck4-assembly1_A  TM=8.905E-01  e=1.465E-05  Homo sapiens
  4hh2-assembly1_D  TM=6.043E-01  e=1.172E-05  Cereibacter sphaeroides 2.4.1

Secondary structure (DSSP, 8-state):
----PPPP-----------------SSHHHHHHHHHHHHHHHHHHHHHHHHHHHHHHHHHHHHHHHHHHHHHHHHHHHTT-SSEEEEEETTSBEEEE-HHHHHHTT--HHHHTTSBGGGTB-GGGHHHHHHHHHHHHHH-S-EEEEEEEE-TT--EEEEEEEEEE-TTSSEEEEEEEE-GGGSPPP----SS-----EEEEEEEEEE-TTT--EEEEEEEEEEE-SS-HHHHHHHHHHHHHHHHHTTS--

Sequence (250 aa):
METGKVKSLSVFDKHQSRVEVPLQAKTTHVHSSRTREEGLRLVHEFEARQIELETQILKLCKAKEGVEKTLRLYTDLFDFSPVGYFTITRNGKIRNVNRTGAGLVGSEPYKLSGSSFMRLVKDEYRTEIKSFLNLAFASRRKETCEAVLLDKENLPRYVQIEAKINDSGQACHLVLIDISDRIEPPAVYTPGYTAEDEYALMETNLYNAGNNKLIWSAASETEIFGSNQDQIKSYIGVMVDAMSDQELLR